Protein AF-A0A4Q3EZI1-F1 (afdb_monomer_lite)

Foldseek 3Di:
DDDDDDDDPPPPPPPPDQPWALDPVVLVVQCLVCLLVVPLVSVLSQFDALVLLVVLLVVFPDPVLVVLCVVPVVLSLCRHCVSNVVLSVQSNVQSVVCVVVVANSNQKDFPDWDKDFDDQDPSNPNVCSFFVTWIWGWTWIARPVVRWIKIWTWGGFTDGPSITGGTRTHHMDGDPDPVRVVVVVVVVVVVVVVVVVCVVCVDPDDDDDDDDDDDDDDDDDDDDDDDDDDDDDDDDDDDDDDDFAWQDKWWKWADWQNPWTKIKIKTFTDDPDPDSGDAMWMWMDTPPDPFIFTWHWDADPVRWIWTQGPDQQWIWTWHDDPQWTWGWIAGSPPRDIITDIIGIDPDDPPVVRVVVSCCRVVVRHDD

Secondary structure (DSSP, 8-state):
--------------------BSSHHHHHHHHHHHHHHT-HHHHHTTSPPHHHHHHHHHTS--HHHHHHHHH-THHHHTT-TTT-THHHHHHHHHHHHHHHTT--GGGEEEEEEEEEEPPPPGGGTTHHHH-SEEEEEEEEEEETTT--EEEEEEEEEEEETTEEEEEEEEEEEE-SSHHHHHHHHHHHHHHHHHHHHHHH-----------------PPPP----------------PPPPPPP-EEEEEEEEEEETTTEEEEEEEEEE--SSSSS--EEEEEEEETT-SSPEEEEEEE-TTSPEEEEETTTSEEEEEEEETTEEEEEEEETTT--EEEEEEEE-S---HHHHHHHHHHHHHT----

Sequence (367 aa):
MKKCCFLFPLLLINFIAFAQTKSEALQVGAILESLQTGNSGTYLSLFPSYDSLLKTLHATTDTAAMITFNTDPRKLQQYDPVYNPAIDSDFKAVFKKGKDSTLHWSDILLSRYELEKMMITRDMRGIDKIIKVRLQGYIMVEDALTRKHYIIAVKDIMGMNGLWYGGHVTNVLEAETIDEYYDKLAAERKMEKQKLMALLYPNEDVDTSNTSTTPVAAAPKSILAISTDDDEAEAEKKKPKGPKDVSARKFYTGTFDYQTKVELYMRGLKGSCPDTVCYWEAIYRFQDQDEYIKLEVTRKADGTFIFDEEPDVGNMELSIKEDRLVGTWISNKDKTEYEVNLKEKKEVKGSKLEEMDGVIENGVFAN

Structure (mmCIF, N/CA/C/O backbone):
data_AF-A0A4Q3EZI1-F1
#
_entry.id   AF-A0A4Q3EZI1-F1
#
loop_
_atom_site.group_PDB
_atom_site.id
_atom_site.type_symbol
_atom_site.label_atom_id
_atom_site.label_alt_id
_atom_site.label_comp_id
_atom_site.label_asym_id
_atom_site.label_entity_id
_atom_site.label_seq_id
_atom_site.pdbx_PDB_ins_code
_atom_site.Cartn_x
_atom_site.Cartn_y
_atom_site.Cartn_z
_atom_site.occupancy
_atom_site.B_iso_or_equiv
_atom_site.auth_seq_id
_atom_site.auth_comp_id
_atom_site.auth_asym_id
_atom_site.auth_atom_id
_atom_site.pdbx_PDB_model_num
ATOM 1 N N . MET A 1 1 ? 69.845 -20.800 7.913 1.00 42.19 1 MET A N 1
ATOM 2 C CA . MET A 1 1 ? 69.091 -20.268 6.756 1.00 42.19 1 MET A CA 1
ATOM 3 C C . MET A 1 1 ? 67.607 -20.338 7.075 1.00 42.19 1 MET A C 1
ATOM 5 O O . MET A 1 1 ? 67.107 -21.414 7.364 1.00 42.19 1 MET A O 1
ATOM 9 N N . LYS A 1 2 ? 66.953 -19.173 7.127 1.00 41.78 2 LYS A N 1
ATOM 10 C CA . LYS A 1 2 ? 65.528 -18.978 7.429 1.00 41.78 2 LYS A CA 1
ATOM 11 C C . LYS A 1 2 ? 64.687 -19.268 6.183 1.00 41.78 2 LYS A C 1
ATOM 13 O O . LYS A 1 2 ? 65.030 -18.748 5.126 1.00 41.78 2 LYS A O 1
ATOM 18 N N . LYS A 1 3 ? 63.563 -19.975 6.320 1.00 44.06 3 LYS A N 1
ATOM 19 C CA . LYS A 1 3 ? 62.394 -19.818 5.436 1.00 44.06 3 LYS A CA 1
ATOM 20 C C . LYS A 1 3 ? 61.117 -19.933 6.272 1.00 44.06 3 LYS A C 1
ATOM 22 O O . LYS A 1 3 ? 60.645 -21.027 6.552 1.00 44.06 3 LYS A O 1
ATOM 27 N N . CYS A 1 4 ? 60.606 -18.775 6.691 1.00 40.84 4 CYS A N 1
ATOM 28 C CA . CYS A 1 4 ? 59.221 -18.611 7.123 1.00 40.84 4 CYS A CA 1
ATOM 29 C C . CYS A 1 4 ? 58.314 -18.821 5.907 1.00 40.84 4 CYS A C 1
ATOM 31 O O . CYS A 1 4 ? 58.459 -18.101 4.921 1.00 40.84 4 CYS A O 1
ATOM 33 N N . CYS A 1 5 ? 57.371 -19.757 5.984 1.00 48.53 5 CYS A N 1
ATOM 34 C CA . CYS A 1 5 ? 56.185 -19.742 5.133 1.00 48.53 5 CYS A CA 1
ATOM 35 C C . CYS A 1 5 ? 55.048 -19.120 5.943 1.00 48.53 5 CYS A C 1
ATOM 37 O O . CYS A 1 5 ? 54.485 -19.757 6.829 1.00 48.53 5 CYS A O 1
ATOM 39 N N . PHE A 1 6 ? 54.765 -17.849 5.660 1.00 39.31 6 PHE A N 1
ATOM 40 C CA . PHE A 1 6 ? 53.530 -17.183 6.052 1.00 39.31 6 PHE A CA 1
ATOM 41 C C . PHE A 1 6 ? 52.398 -17.760 5.196 1.00 39.31 6 PHE A C 1
ATOM 43 O O . PHE A 1 6 ? 52.365 -17.545 3.986 1.00 39.31 6 PHE A O 1
ATOM 50 N N . LEU A 1 7 ? 51.489 -18.506 5.819 1.00 44.38 7 LEU A N 1
ATOM 51 C CA . LEU A 1 7 ? 50.197 -18.853 5.235 1.00 44.38 7 LEU A CA 1
ATOM 52 C C . LEU A 1 7 ? 49.229 -17.708 5.546 1.00 44.38 7 LEU A C 1
ATOM 54 O O . LEU A 1 7 ? 48.813 -17.510 6.684 1.00 44.38 7 LEU A O 1
ATOM 58 N N . PHE A 1 8 ? 48.949 -16.922 4.512 1.00 39.72 8 PHE A N 1
ATOM 59 C CA . PHE A 1 8 ? 47.916 -15.893 4.468 1.00 39.72 8 PHE A CA 1
ATOM 60 C C . PHE A 1 8 ? 46.538 -16.571 4.596 1.00 39.72 8 PHE A C 1
ATOM 62 O O . PHE A 1 8 ? 46.241 -17.446 3.777 1.00 39.72 8 PHE A O 1
ATOM 69 N N . PRO A 1 9 ? 45.675 -16.210 5.562 1.00 48.56 9 PRO A N 1
ATOM 70 C CA . PRO A 1 9 ? 44.289 -16.641 5.517 1.00 48.56 9 PRO A CA 1
ATOM 71 C C . PRO A 1 9 ? 43.583 -15.826 4.431 1.00 48.56 9 PRO A C 1
ATOM 73 O O . PRO A 1 9 ? 43.493 -14.599 4.506 1.00 48.56 9 PRO A O 1
ATOM 76 N N . LEU A 1 10 ? 43.118 -16.523 3.394 1.00 42.03 10 LEU A N 1
ATOM 77 C CA . LEU A 1 10 ? 42.212 -15.977 2.394 1.00 42.03 10 LEU A CA 1
ATOM 78 C C . LEU A 1 10 ? 40.936 -15.534 3.124 1.00 42.03 10 LEU A C 1
ATOM 80 O O . LEU A 1 10 ? 40.160 -16.357 3.606 1.00 42.03 10 LEU A O 1
ATOM 84 N N . LEU A 1 11 ? 40.760 -14.221 3.237 1.00 37.34 11 LEU A N 1
ATOM 85 C CA . LEU A 1 11 ? 39.516 -13.583 3.641 1.00 37.34 11 LEU A CA 1
ATOM 86 C C . LEU A 1 11 ? 38.451 -13.983 2.611 1.00 37.34 11 LEU A C 1
ATOM 88 O O . LEU A 1 11 ? 38.428 -13.473 1.491 1.00 37.34 11 LEU A O 1
ATOM 92 N N . LEU A 1 12 ? 37.604 -14.946 2.978 1.00 35.91 12 LEU A N 1
ATOM 93 C CA . LEU A 1 12 ? 36.355 -15.232 2.284 1.00 35.91 12 LEU A CA 1
ATOM 94 C C . LEU A 1 12 ? 35.462 -14.002 2.444 1.00 35.91 12 LEU A C 1
ATOM 96 O O . LEU A 1 12 ? 34.763 -13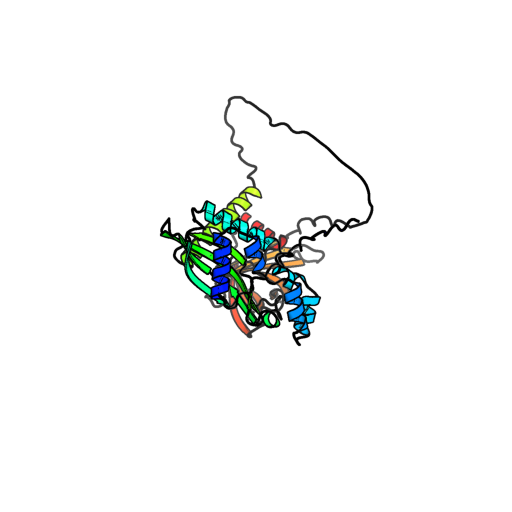.832 3.440 1.00 35.91 12 LEU A O 1
ATOM 100 N N . ILE A 1 13 ? 35.534 -13.116 1.457 1.00 37.84 13 ILE A N 1
ATOM 101 C CA . ILE A 1 13 ? 34.519 -12.102 1.213 1.00 37.84 13 ILE A CA 1
ATOM 102 C C . ILE A 1 13 ? 33.256 -12.885 0.847 1.00 37.84 13 ILE A C 1
ATOM 104 O O . ILE A 1 13 ? 33.118 -13.367 -0.277 1.00 37.84 13 ILE A O 1
ATOM 108 N N . ASN A 1 14 ? 32.363 -13.064 1.823 1.00 32.03 14 ASN A N 1
ATOM 109 C CA . ASN A 1 14 ? 30.984 -13.458 1.572 1.00 32.03 14 ASN A CA 1
ATOM 110 C C . ASN A 1 14 ? 30.350 -12.349 0.729 1.00 32.03 14 ASN A C 1
ATOM 112 O O . ASN A 1 14 ? 29.850 -11.357 1.257 1.00 32.03 14 ASN A O 1
ATOM 116 N N . PHE A 1 15 ? 30.417 -12.496 -0.593 1.00 33.88 15 PHE A N 1
ATOM 117 C CA . PHE A 1 15 ? 29.530 -11.769 -1.481 1.00 33.88 15 PHE A CA 1
ATOM 118 C C . PHE A 1 15 ? 28.107 -12.182 -1.117 1.00 33.88 15 PHE A C 1
ATOM 120 O O . PHE A 1 15 ? 27.739 -13.351 -1.211 1.00 33.88 15 PHE A O 1
ATOM 127 N N . ILE A 1 16 ? 27.353 -11.200 -0.633 1.00 37.12 16 ILE A N 1
ATOM 128 C CA . ILE A 1 16 ? 25.938 -11.276 -0.299 1.00 37.12 16 ILE A CA 1
ATOM 129 C C . ILE A 1 16 ? 25.217 -11.871 -1.512 1.00 37.12 16 ILE A C 1
ATOM 131 O O . ILE A 1 16 ? 25.156 -11.257 -2.578 1.00 37.12 16 ILE A O 1
ATOM 135 N N . ALA A 1 17 ? 24.740 -13.106 -1.372 1.00 41.75 17 ALA A N 1
ATOM 136 C CA . ALA A 1 17 ? 23.890 -13.729 -2.366 1.00 41.75 17 ALA A CA 1
ATOM 137 C C . ALA A 1 17 ? 22.581 -12.935 -2.403 1.00 41.75 17 ALA A C 1
ATOM 139 O O . ALA A 1 17 ? 21.828 -12.928 -1.433 1.00 41.75 17 ALA A O 1
ATOM 140 N N . PHE A 1 18 ? 22.340 -12.233 -3.509 1.00 46.81 18 PHE A N 1
ATOM 141 C CA . PHE A 1 18 ? 21.062 -11.591 -3.785 1.00 46.81 18 PHE A CA 1
ATOM 142 C C . PHE A 1 18 ? 19.976 -12.672 -3.775 1.00 46.81 18 PHE A C 1
ATOM 144 O O . PHE A 1 18 ? 19.981 -13.559 -4.633 1.00 46.81 18 PHE A O 1
ATOM 151 N N . ALA A 1 19 ? 19.073 -12.636 -2.796 1.00 52.59 19 ALA A N 1
ATOM 152 C CA . ALA A 1 19 ? 17.990 -13.602 -2.672 1.00 52.59 19 ALA A CA 1
ATOM 153 C C . ALA A 1 19 ? 16.891 -13.280 -3.698 1.00 52.59 19 ALA A C 1
ATOM 155 O O . ALA A 1 19 ? 15.856 -12.706 -3.384 1.00 52.59 19 ALA A O 1
ATOM 156 N N . GLN A 1 20 ? 17.150 -13.623 -4.959 1.00 70.00 20 GLN A N 1
ATOM 157 C CA . GLN A 1 20 ? 16.204 -13.484 -6.064 1.00 70.00 20 GLN A CA 1
ATOM 158 C C . GLN A 1 20 ? 15.433 -14.795 -6.203 1.00 70.00 20 GLN A C 1
ATOM 160 O O . GLN A 1 20 ? 16.024 -15.844 -6.483 1.00 70.00 20 GLN A O 1
ATOM 165 N N . THR A 1 21 ? 14.118 -14.765 -5.990 1.00 80.44 21 THR A N 1
ATOM 166 C CA . THR A 1 21 ? 13.316 -15.993 -6.000 1.00 80.44 21 THR A CA 1
ATOM 167 C C . THR A 1 21 ? 12.769 -16.293 -7.397 1.00 80.44 21 THR A C 1
ATOM 169 O O . THR A 1 21 ? 12.529 -15.407 -8.219 1.00 80.44 21 THR A O 1
ATOM 172 N N . LYS A 1 22 ? 12.598 -17.584 -7.704 1.00 86.31 22 LYS A N 1
ATOM 173 C CA . LYS A 1 22 ? 12.178 -18.056 -9.039 1.00 86.31 22 LYS A CA 1
ATOM 174 C C . LYS A 1 22 ? 10.663 -18.065 -9.246 1.00 86.31 22 LYS A C 1
ATOM 176 O O . LYS A 1 22 ? 10.201 -18.304 -10.357 1.00 86.31 22 LYS A O 1
ATOM 181 N N . SER A 1 23 ? 9.883 -17.846 -8.192 1.00 91.81 23 SER A N 1
ATOM 182 C CA . SER A 1 23 ? 8.422 -17.896 -8.252 1.00 91.81 23 SER A CA 1
ATOM 183 C C . SER A 1 23 ? 7.803 -17.026 -7.171 1.00 91.81 23 SER A C 1
ATOM 185 O O . SER A 1 23 ? 8.357 -16.939 -6.078 1.00 91.81 23 SER A O 1
ATOM 187 N N . GLU A 1 24 ? 6.609 -16.516 -7.444 1.00 91.62 24 GLU A N 1
ATOM 188 C CA . GLU A 1 24 ? 5.788 -15.736 -6.517 1.00 91.62 24 GLU A CA 1
ATOM 189 C C . GLU A 1 24 ? 5.619 -16.414 -5.148 1.00 91.62 24 GLU A C 1
ATOM 191 O O . GLU A 1 24 ? 5.880 -15.799 -4.120 1.00 91.62 24 GLU A O 1
ATOM 196 N N . ALA A 1 25 ? 5.289 -17.710 -5.125 1.00 93.38 25 ALA A N 1
ATOM 197 C CA . ALA A 1 25 ? 5.118 -18.466 -3.882 1.00 93.38 25 ALA A CA 1
ATOM 198 C C . ALA A 1 25 ? 6.406 -18.532 -3.039 1.00 93.38 25 ALA A C 1
ATOM 200 O O . ALA A 1 25 ? 6.360 -18.441 -1.815 1.00 93.38 25 ALA A O 1
ATOM 201 N N . LEU A 1 26 ? 7.569 -18.649 -3.692 1.00 94.44 26 LEU A N 1
ATOM 202 C CA . LEU A 1 26 ? 8.867 -18.598 -3.011 1.00 94.44 26 LEU A CA 1
ATOM 203 C C . LEU A 1 26 ? 9.172 -17.193 -2.480 1.00 94.44 26 LEU A C 1
ATOM 205 O O . LEU A 1 26 ? 9.767 -17.085 -1.415 1.00 94.44 26 LEU A O 1
ATOM 209 N N . GLN A 1 27 ? 8.748 -16.136 -3.180 1.00 95.38 27 GLN A N 1
ATOM 210 C CA . GLN A 1 27 ? 8.881 -14.763 -2.689 1.00 95.38 27 GLN A CA 1
ATOM 211 C C . GLN A 1 27 ? 8.053 -14.552 -1.420 1.00 95.38 27 GLN A C 1
ATOM 213 O O . GLN A 1 27 ? 8.571 -14.054 -0.426 1.00 95.38 27 GLN A O 1
ATOM 218 N N . VAL A 1 28 ? 6.791 -14.992 -1.431 1.00 96.12 28 VAL A N 1
ATOM 219 C CA . VAL A 1 28 ? 5.908 -14.972 -0.253 1.00 96.12 28 VAL A CA 1
ATOM 220 C C . VAL A 1 28 ? 6.527 -15.763 0.902 1.00 96.12 28 VAL A C 1
ATOM 222 O O . VAL A 1 28 ? 6.576 -15.272 2.029 1.00 96.12 28 VAL A O 1
ATOM 225 N N . GLY A 1 29 ? 7.069 -16.952 0.621 1.00 95.88 29 GLY A N 1
ATOM 226 C CA . GLY A 1 29 ? 7.789 -17.758 1.607 1.00 95.88 29 GLY A CA 1
ATOM 227 C C . GLY A 1 29 ? 9.005 -17.041 2.204 1.00 95.88 29 GLY A C 1
ATOM 228 O O . GLY A 1 29 ? 9.171 -17.047 3.418 1.00 95.88 29 GLY A O 1
ATOM 229 N N . ALA A 1 30 ? 9.811 -16.365 1.383 1.00 95.75 30 ALA A N 1
ATOM 230 C CA . ALA A 1 30 ? 10.995 -15.635 1.839 1.00 95.75 30 ALA A CA 1
ATOM 231 C C . ALA A 1 30 ? 10.648 -14.406 2.704 1.00 95.75 30 ALA A C 1
ATOM 233 O O . ALA A 1 30 ? 11.353 -14.100 3.672 1.00 95.75 30 ALA A O 1
ATOM 234 N N . ILE A 1 31 ? 9.541 -13.717 2.397 1.00 96.25 31 ILE A N 1
ATOM 235 C CA . ILE A 1 31 ? 9.002 -12.63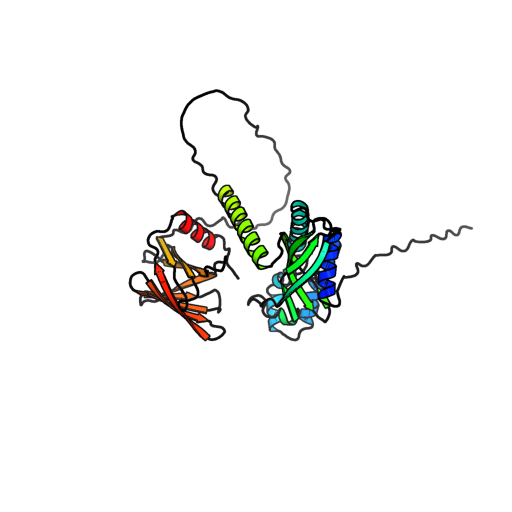9 3.243 1.00 96.25 31 ILE A CA 1
ATOM 236 C C . ILE A 1 31 ? 8.617 -13.203 4.614 1.00 96.25 31 ILE A C 1
ATOM 23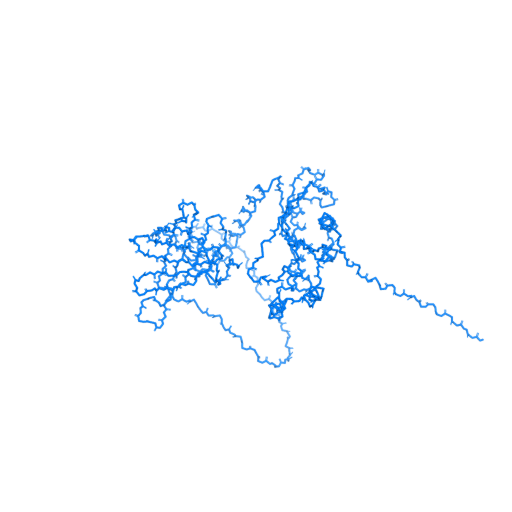8 O O . ILE A 1 31 ? 9.003 -12.644 5.642 1.00 96.25 31 ILE A O 1
ATOM 242 N N . LEU A 1 32 ? 7.899 -14.331 4.636 1.00 96.38 32 LEU A N 1
ATOM 243 C CA . LEU A 1 32 ? 7.503 -14.989 5.879 1.00 96.38 32 LEU A CA 1
ATOM 244 C C . LEU A 1 32 ? 8.702 -15.487 6.682 1.00 96.38 32 LEU A C 1
ATOM 246 O O . LEU A 1 32 ? 8.751 -15.233 7.877 1.00 96.38 32 LEU A O 1
ATOM 250 N N . GLU A 1 33 ? 9.692 -16.116 6.055 1.00 96.00 33 GLU A N 1
ATOM 251 C CA . GLU A 1 33 ? 10.926 -16.549 6.726 1.00 96.00 33 GLU A CA 1
ATOM 252 C C . GLU A 1 33 ? 11.668 -15.358 7.358 1.00 96.00 33 GLU A C 1
ATOM 254 O O . GLU A 1 33 ? 12.168 -15.425 8.486 1.00 96.00 33 GLU A O 1
ATOM 259 N N . SER A 1 34 ? 11.686 -14.218 6.666 1.00 96.12 34 SER A N 1
ATOM 260 C CA . SER A 1 34 ? 12.284 -12.995 7.202 1.00 96.12 34 SER A CA 1
ATOM 261 C C . SER A 1 34 ? 11.515 -12.464 8.416 1.00 96.12 34 SER A C 1
ATOM 263 O O . SER A 1 34 ? 12.131 -12.040 9.395 1.00 96.12 34 SER A O 1
ATOM 265 N N . LEU A 1 35 ? 10.180 -12.535 8.397 1.00 96.00 35 LEU A N 1
ATOM 266 C CA . LEU A 1 35 ? 9.336 -12.196 9.547 1.00 96.00 35 LEU A CA 1
ATOM 267 C C . LEU A 1 35 ? 9.491 -13.201 10.696 1.00 96.00 35 LEU A C 1
ATOM 269 O O . LEU A 1 35 ? 9.579 -12.778 11.842 1.00 96.00 35 LEU A O 1
ATOM 273 N N . GLN A 1 36 ? 9.599 -14.502 10.416 1.00 95.94 36 GLN A N 1
ATOM 274 C CA . GLN A 1 36 ? 9.832 -15.552 11.416 1.00 95.94 36 GLN A CA 1
ATOM 275 C C . GLN A 1 36 ? 11.157 -15.336 12.155 1.00 95.94 36 GLN A C 1
ATOM 277 O O . GLN A 1 36 ? 11.227 -15.433 13.381 1.00 95.94 36 GLN A O 1
ATOM 282 N N . THR A 1 37 ? 12.213 -15.005 11.410 1.00 95.12 37 THR A N 1
ATOM 283 C CA . THR A 1 37 ? 13.556 -14.771 11.959 1.00 95.12 37 THR A CA 1
ATOM 284 C C . THR A 1 37 ? 13.739 -13.366 12.537 1.00 95.12 37 THR A C 1
ATOM 286 O O . THR A 1 37 ? 14.669 -13.136 13.311 1.00 95.12 37 THR A O 1
ATOM 289 N N . GLY A 1 38 ? 12.881 -12.410 12.167 1.00 94.31 38 GLY A N 1
ATOM 290 C CA . GLY A 1 38 ? 13.027 -10.994 12.512 1.00 94.31 38 GLY A CA 1
ATOM 291 C C . GLY A 1 38 ? 14.276 -10.341 11.911 1.00 94.31 38 GLY A C 1
ATOM 292 O O . GLY A 1 38 ? 14.708 -9.288 12.385 1.00 94.31 38 GLY A O 1
ATOM 293 N N . ASN A 1 39 ? 14.895 -10.965 10.903 1.00 94.06 39 ASN A N 1
ATOM 294 C CA . ASN A 1 39 ? 16.128 -10.480 10.300 1.00 94.06 39 ASN A CA 1
ATOM 295 C C . ASN A 1 39 ? 15.815 -9.500 9.166 1.00 94.06 39 ASN A C 1
ATOM 297 O O . ASN A 1 39 ? 15.557 -9.904 8.029 1.00 94.06 39 ASN A O 1
ATOM 301 N N . SER A 1 40 ? 15.887 -8.200 9.466 1.00 93.94 40 SER A N 1
ATOM 302 C CA . SER A 1 40 ? 15.638 -7.185 8.445 1.00 93.94 40 SER A CA 1
ATOM 303 C C . SER A 1 40 ? 16.695 -7.200 7.338 1.00 93.94 40 SER A C 1
ATOM 305 O O . SER A 1 40 ? 16.354 -6.972 6.191 1.00 93.94 40 SER A O 1
ATOM 307 N N . GLY A 1 41 ? 17.945 -7.590 7.608 1.00 94.25 41 GLY A N 1
ATOM 308 C CA . GLY A 1 41 ? 18.972 -7.715 6.567 1.00 94.25 41 GLY A CA 1
ATOM 309 C C . GLY A 1 41 ? 18.598 -8.719 5.472 1.00 94.25 41 GLY A C 1
ATOM 310 O O . GLY A 1 41 ? 18.728 -8.414 4.285 1.00 94.25 41 GLY A O 1
ATOM 311 N N . THR A 1 42 ? 18.072 -9.886 5.860 1.00 93.44 42 THR A N 1
ATOM 312 C CA . THR A 1 42 ? 17.555 -10.878 4.903 1.00 93.44 42 THR A CA 1
ATOM 313 C C . THR A 1 42 ? 16.355 -10.317 4.145 1.00 93.44 42 THR A C 1
ATOM 315 O O . THR A 1 42 ? 16.312 -10.414 2.921 1.00 93.44 42 THR A O 1
ATOM 318 N N . TYR A 1 43 ? 15.433 -9.653 4.843 1.00 96.19 43 TYR A N 1
ATOM 319 C CA . TYR A 1 43 ? 14.260 -9.035 4.227 1.00 96.19 43 TYR A CA 1
ATOM 320 C C . TYR A 1 43 ? 14.620 -7.970 3.179 1.00 96.19 43 TYR A C 1
ATOM 322 O O . TYR A 1 43 ? 14.097 -7.995 2.069 1.00 96.19 43 TYR A O 1
ATOM 330 N N . LEU A 1 44 ? 15.551 -7.060 3.480 1.00 95.56 44 LEU A N 1
ATOM 331 C CA . LEU A 1 44 ? 15.965 -6.011 2.542 1.00 95.56 44 LEU A CA 1
ATOM 332 C C . LEU A 1 44 ? 16.663 -6.593 1.305 1.00 95.56 44 LEU A C 1
ATOM 334 O O . LEU A 1 44 ? 16.567 -6.020 0.223 1.00 95.56 44 LEU A O 1
ATOM 338 N N . SER A 1 45 ? 17.301 -7.762 1.423 1.00 94.69 45 SER A N 1
ATOM 339 C CA . SER A 1 45 ? 17.918 -8.444 0.278 1.00 94.69 45 SER A CA 1
ATOM 340 C C . SER A 1 45 ? 16.911 -8.978 -0.753 1.00 94.69 45 SER A C 1
ATOM 342 O O . SER A 1 45 ? 17.308 -9.325 -1.866 1.00 94.69 45 SER A O 1
ATOM 344 N N . LEU A 1 46 ? 15.617 -9.023 -0.401 1.00 94.94 46 LEU A N 1
ATOM 345 C CA . LEU A 1 46 ? 14.528 -9.409 -1.301 1.00 94.94 46 LEU A CA 1
ATOM 346 C C . LEU A 1 46 ? 14.184 -8.311 -2.314 1.00 94.94 46 LEU A C 1
ATOM 348 O O . LEU A 1 46 ? 13.516 -8.578 -3.312 1.00 94.94 46 LEU A O 1
ATOM 352 N N . PHE A 1 47 ? 14.608 -7.073 -2.065 1.00 95.25 47 PHE A N 1
ATOM 353 C CA . PHE A 1 47 ? 14.300 -5.924 -2.906 1.00 95.25 47 PHE A CA 1
ATOM 354 C C . PHE A 1 47 ? 15.344 -5.747 -4.013 1.00 95.25 47 PHE A C 1
ATOM 356 O O . PHE A 1 47 ? 16.518 -6.091 -3.840 1.00 95.25 47 PHE A O 1
ATOM 363 N N . PRO A 1 48 ? 14.942 -5.219 -5.180 1.00 93.44 48 PRO A N 1
ATOM 364 C CA . PRO A 1 48 ? 15.888 -4.926 -6.239 1.00 93.44 48 PRO A CA 1
ATOM 365 C C . PRO A 1 48 ? 16.703 -3.680 -5.873 1.00 93.44 48 PRO A C 1
ATOM 367 O O . PRO A 1 48 ? 16.163 -2.699 -5.366 1.00 93.44 48 PRO A O 1
ATOM 370 N N . SER A 1 49 ? 17.998 -3.683 -6.189 1.00 92.62 49 SER A N 1
ATOM 371 C CA . SER A 1 49 ? 18.789 -2.455 -6.114 1.00 92.62 49 SER A CA 1
ATOM 372 C C . SER A 1 49 ? 18.417 -1.497 -7.247 1.00 92.62 49 SER A C 1
ATOM 374 O O . SER A 1 49 ? 18.053 -1.921 -8.352 1.00 92.62 49 SER A O 1
ATOM 376 N N . TYR A 1 50 ? 18.579 -0.201 -7.001 1.00 92.19 50 TYR A N 1
ATOM 377 C CA . TYR A 1 50 ? 18.367 0.855 -7.983 1.00 92.19 50 TYR A CA 1
ATOM 378 C C . TYR A 1 50 ? 19.204 0.616 -9.245 1.00 92.19 50 TYR A C 1
ATOM 380 O O . TYR A 1 50 ? 18.680 0.701 -10.353 1.00 92.19 50 TYR A O 1
ATOM 388 N N . ASP A 1 51 ? 20.464 0.199 -9.097 1.00 89.75 51 ASP A N 1
ATOM 389 C CA . ASP A 1 51 ? 21.344 -0.120 -10.229 1.00 89.75 51 ASP A CA 1
ATOM 390 C C . ASP A 1 51 ? 20.803 -1.270 -11.093 1.00 89.75 51 ASP A C 1
ATOM 392 O O . ASP A 1 51 ? 20.925 -1.249 -12.320 1.00 89.75 51 ASP A O 1
ATOM 396 N N . SER A 1 52 ? 20.175 -2.276 -10.473 1.00 89.12 52 SER A N 1
ATOM 397 C CA . SER A 1 52 ? 19.552 -3.397 -11.188 1.00 89.12 52 SER A CA 1
ATOM 398 C C . SER A 1 52 ? 18.333 -2.938 -11.996 1.00 89.12 52 SER A C 1
ATOM 400 O O . SER A 1 52 ? 18.172 -3.310 -13.167 1.00 89.12 52 SER A O 1
ATOM 402 N N . LEU A 1 53 ? 17.503 -2.076 -11.402 1.00 89.00 53 LEU A N 1
ATOM 403 C CA . LEU A 1 53 ? 16.353 -1.469 -12.075 1.00 89.00 53 LEU A CA 1
ATOM 404 C C . LEU A 1 53 ? 16.798 -0.558 -13.222 1.00 89.00 53 LEU A C 1
ATOM 406 O O . LEU A 1 53 ? 16.276 -0.668 -14.331 1.00 89.00 53 LEU A O 1
ATOM 410 N N . LEU A 1 54 ? 17.809 0.278 -12.991 1.00 87.94 54 LEU A N 1
ATOM 411 C CA . LEU A 1 54 ? 18.355 1.199 -13.982 1.00 87.94 54 LEU A CA 1
ATOM 412 C C . LEU A 1 54 ? 18.986 0.446 -15.160 1.00 87.94 54 LEU A C 1
ATOM 414 O O . LEU A 1 54 ? 18.744 0.778 -16.320 1.00 87.94 54 LEU A O 1
ATOM 418 N N . LYS A 1 55 ? 19.732 -0.631 -14.892 1.00 88.88 55 LYS A N 1
ATOM 419 C CA . LYS A 1 55 ? 20.269 -1.509 -15.941 1.00 88.88 55 LYS A CA 1
ATOM 420 C C . LYS A 1 55 ? 19.155 -2.131 -16.784 1.00 88.88 55 LYS A C 1
ATOM 422 O O . LYS A 1 55 ? 19.289 -2.224 -18.003 1.00 88.88 55 LYS A O 1
ATOM 427 N N . THR A 1 56 ? 18.061 -2.544 -16.149 1.00 86.81 56 THR A N 1
ATOM 428 C CA . THR A 1 56 ? 16.899 -3.110 -16.850 1.00 86.81 56 THR A CA 1
ATOM 429 C C . THR A 1 56 ? 16.179 -2.048 -17.684 1.00 86.81 56 THR A C 1
ATOM 431 O O . THR A 1 56 ? 15.797 -2.314 -18.824 1.00 86.81 56 THR A O 1
ATOM 434 N N . LEU A 1 57 ? 16.076 -0.819 -17.175 1.00 85.75 57 LEU A N 1
ATOM 435 C CA . LEU A 1 57 ? 15.561 0.320 -17.929 1.00 85.75 57 LEU A CA 1
ATOM 436 C C . LEU A 1 57 ? 16.414 0.610 -19.172 1.00 85.75 57 LEU A C 1
ATOM 438 O O . LEU A 1 57 ? 15.868 0.722 -20.262 1.00 85.75 57 LEU A O 1
ATOM 442 N N . HIS A 1 58 ? 17.741 0.661 -19.044 1.00 85.25 58 HIS A N 1
ATOM 443 C CA . HIS A 1 58 ? 18.636 0.886 -20.187 1.00 85.25 58 HIS A CA 1
ATOM 444 C C . HIS A 1 58 ? 18.630 -0.255 -21.211 1.00 85.25 58 HIS A C 1
ATOM 446 O O . HIS A 1 58 ? 18.940 -0.030 -22.378 1.00 85.25 58 HIS A O 1
ATOM 452 N N . ALA A 1 59 ? 18.283 -1.475 -20.795 1.00 85.31 59 ALA A N 1
ATOM 453 C CA . ALA A 1 59 ? 18.085 -2.599 -21.707 1.00 85.31 59 ALA A CA 1
ATOM 454 C C . ALA A 1 59 ? 16.749 -2.520 -22.473 1.00 85.31 59 ALA A C 1
ATOM 456 O O . ALA A 1 59 ? 16.541 -3.268 -23.430 1.00 85.31 59 ALA A O 1
ATOM 457 N N . THR A 1 60 ? 15.841 -1.634 -22.060 1.00 80.62 60 THR A N 1
ATOM 458 C CA . THR A 1 60 ? 14.548 -1.428 -22.712 1.00 80.62 60 THR A CA 1
ATOM 459 C C . THR A 1 60 ? 14.713 -0.485 -23.908 1.00 80.62 60 THR A C 1
ATOM 461 O O . THR A 1 60 ? 15.422 0.511 -23.837 1.00 80.62 60 THR A O 1
ATOM 464 N N . THR A 1 61 ? 14.024 -0.763 -25.018 1.00 76.50 61 THR A N 1
ATOM 465 C CA . THR A 1 61 ? 14.021 0.089 -26.225 1.00 76.50 61 THR A CA 1
ATOM 466 C C . THR A 1 61 ? 13.069 1.291 -26.140 1.00 76.50 61 THR A C 1
ATOM 468 O O . THR A 1 61 ? 12.917 2.030 -27.112 1.00 76.50 61 THR A O 1
ATOM 471 N N . ASP A 1 62 ? 12.401 1.483 -25.002 1.00 78.44 62 ASP A N 1
ATOM 472 C CA . ASP A 1 62 ? 11.363 2.492 -24.804 1.00 78.44 62 ASP A CA 1
ATOM 473 C C . ASP A 1 62 ? 11.974 3.818 -24.334 1.00 78.44 62 ASP A C 1
ATOM 475 O O . ASP A 1 62 ? 12.313 4.008 -23.163 1.00 78.44 62 ASP A O 1
ATOM 479 N N . THR A 1 63 ? 12.100 4.753 -25.271 1.00 77.56 63 THR A N 1
ATOM 480 C CA . THR A 1 63 ? 12.665 6.081 -25.022 1.00 77.56 63 THR A CA 1
ATOM 481 C C . THR A 1 63 ? 11.799 6.932 -24.097 1.00 77.56 63 THR A C 1
ATOM 483 O O . THR A 1 63 ? 12.345 7.768 -23.379 1.00 77.56 63 THR A O 1
ATOM 486 N N . ALA A 1 64 ? 10.480 6.716 -24.050 1.00 75.06 64 ALA A N 1
ATOM 487 C CA . ALA A 1 64 ? 9.593 7.476 -23.174 1.00 75.06 64 ALA A CA 1
ATOM 488 C C . ALA A 1 64 ? 9.806 7.080 -21.708 1.00 75.06 64 ALA A C 1
ATOM 490 O O . ALA A 1 64 ? 9.993 7.954 -20.863 1.00 75.06 64 ALA A O 1
ATOM 491 N N . ALA A 1 65 ? 9.880 5.774 -21.423 1.00 73.12 65 ALA A N 1
ATOM 492 C CA . ALA A 1 65 ? 10.199 5.275 -20.085 1.00 73.12 65 ALA A CA 1
ATOM 493 C C . ALA A 1 65 ? 11.577 5.775 -19.617 1.00 73.12 65 ALA A C 1
ATOM 495 O O . ALA A 1 65 ? 11.719 6.253 -18.491 1.00 73.12 65 ALA A O 1
ATOM 496 N N . MET A 1 66 ? 12.582 5.742 -20.500 1.00 77.44 66 MET A N 1
ATOM 497 C CA . MET A 1 66 ? 13.916 6.259 -20.187 1.00 77.44 66 MET A CA 1
ATOM 498 C C . MET A 1 66 ? 13.897 7.748 -19.826 1.00 77.44 66 MET A C 1
ATOM 500 O O . MET A 1 66 ? 14.513 8.139 -18.840 1.00 77.44 66 MET A O 1
ATOM 504 N N . ILE A 1 67 ? 13.181 8.584 -20.585 1.00 78.56 67 ILE A N 1
ATOM 505 C CA . ILE A 1 67 ? 13.077 10.023 -20.297 1.00 78.56 67 ILE A CA 1
ATOM 506 C C . ILE A 1 67 ? 12.384 10.257 -18.951 1.00 78.56 67 ILE A C 1
ATOM 508 O O . ILE A 1 67 ? 12.875 11.050 -18.148 1.00 78.56 67 ILE A O 1
ATOM 512 N N . THR A 1 68 ? 11.284 9.553 -18.672 1.00 76.81 68 THR A N 1
ATOM 513 C CA . THR A 1 68 ? 10.532 9.702 -17.419 1.00 76.81 68 THR A CA 1
ATOM 514 C C . THR A 1 68 ? 11.393 9.383 -16.197 1.00 76.81 68 THR A C 1
ATOM 516 O O . THR A 1 68 ? 11.475 10.205 -15.285 1.00 76.81 68 THR A O 1
ATOM 519 N N . PHE A 1 69 ? 12.074 8.237 -16.185 1.00 80.50 69 PHE A N 1
ATOM 520 C CA . PHE A 1 69 ? 12.865 7.817 -15.022 1.00 80.50 69 PHE A CA 1
ATOM 521 C C . PHE A 1 69 ? 14.228 8.512 -14.918 1.00 80.50 69 PHE A C 1
ATOM 523 O O . PHE A 1 69 ? 14.749 8.646 -13.815 1.00 80.50 69 PHE A O 1
ATOM 530 N N . ASN A 1 70 ? 14.787 9.016 -16.023 1.00 80.31 70 ASN A N 1
ATOM 531 C CA . ASN A 1 70 ? 15.970 9.881 -15.963 1.00 80.31 70 ASN A CA 1
ATOM 532 C C . ASN A 1 70 ? 15.632 11.281 -15.432 1.00 80.31 70 ASN A C 1
ATOM 534 O O . ASN A 1 70 ? 16.475 11.909 -14.796 1.00 80.31 70 ASN A O 1
ATOM 538 N N . THR A 1 71 ? 14.417 11.777 -15.695 1.00 84.19 71 THR A N 1
ATOM 539 C CA . THR A 1 71 ? 13.958 13.083 -15.192 1.00 84.19 71 THR A CA 1
ATOM 540 C C . THR A 1 71 ? 13.627 13.013 -13.702 1.00 84.19 71 THR A C 1
ATOM 542 O O . THR A 1 71 ? 13.923 13.952 -12.967 1.00 84.19 71 THR A O 1
ATOM 545 N N . ASP A 1 72 ? 13.053 11.896 -13.247 1.00 84.50 72 ASP A N 1
ATOM 546 C CA . ASP A 1 72 ? 12.764 11.658 -11.834 1.00 84.50 72 ASP A CA 1
ATOM 547 C C . ASP A 1 72 ? 13.244 10.267 -11.370 1.00 84.50 72 ASP A C 1
ATOM 549 O O . ASP A 1 72 ? 12.475 9.296 -11.377 1.00 84.50 72 ASP A O 1
ATOM 553 N N . PRO A 1 73 ? 14.511 10.164 -10.920 1.00 85.69 73 PRO A N 1
ATOM 554 C CA . PRO A 1 73 ? 15.085 8.922 -10.400 1.00 85.69 73 PRO A CA 1
ATOM 555 C C . PRO A 1 73 ? 14.369 8.383 -9.157 1.00 85.69 73 PRO A C 1
ATOM 557 O O . PRO A 1 73 ? 14.442 7.182 -8.874 1.00 85.69 73 PRO A O 1
ATOM 560 N N . ARG A 1 74 ? 13.654 9.245 -8.413 1.00 86.75 74 ARG A N 1
ATOM 561 C CA . ARG A 1 74 ? 12.999 8.876 -7.147 1.00 86.75 74 ARG A CA 1
ATOM 562 C C . ARG A 1 74 ? 11.963 7.774 -7.346 1.00 86.75 74 ARG A C 1
ATOM 564 O O . ARG A 1 74 ? 11.790 6.919 -6.481 1.00 86.75 74 ARG A O 1
ATOM 571 N N . LYS A 1 75 ? 11.345 7.738 -8.529 1.00 83.81 75 LYS A N 1
ATOM 572 C CA . LYS A 1 75 ? 10.350 6.734 -8.929 1.00 83.81 75 LYS A CA 1
ATOM 573 C C . LYS A 1 75 ? 10.897 5.309 -8.989 1.00 83.81 75 LYS A C 1
ATOM 575 O O . LYS A 1 75 ? 10.124 4.369 -8.832 1.00 83.81 75 LYS A O 1
ATOM 580 N N . LEU A 1 76 ? 12.200 5.132 -9.209 1.00 87.94 76 LEU A N 1
ATOM 581 C CA . LEU A 1 76 ? 12.856 3.823 -9.119 1.00 87.94 76 LEU A CA 1
ATOM 582 C C . LEU A 1 76 ? 13.536 3.626 -7.765 1.00 87.94 76 LEU A C 1
ATOM 584 O O . LEU A 1 76 ? 13.512 2.522 -7.229 1.00 87.94 76 LEU A O 1
ATOM 588 N N . GLN A 1 77 ? 14.098 4.693 -7.192 1.00 90.62 77 GLN A N 1
ATOM 589 C CA . GLN A 1 77 ? 14.748 4.655 -5.879 1.00 90.62 77 GLN A CA 1
ATOM 590 C C . GLN A 1 77 ? 13.799 4.225 -4.755 1.00 90.62 77 GLN A C 1
ATOM 592 O O . GLN A 1 77 ? 14.247 3.595 -3.805 1.00 90.62 77 GLN A O 1
ATOM 597 N N . GLN A 1 78 ? 12.494 4.494 -4.870 1.00 89.31 78 GLN A N 1
ATOM 598 C CA . GLN A 1 78 ? 11.506 4.057 -3.876 1.00 89.31 78 GLN A CA 1
ATOM 599 C C . GLN A 1 78 ? 11.467 2.533 -3.653 1.00 89.31 78 GLN A C 1
ATOM 601 O O . GLN A 1 78 ? 10.994 2.093 -2.609 1.00 89.31 78 GLN A O 1
ATOM 606 N N . TYR A 1 79 ? 11.958 1.732 -4.604 1.00 90.94 79 TYR A N 1
ATOM 607 C CA . TYR A 1 79 ? 11.993 0.270 -4.502 1.00 90.94 79 TYR A CA 1
ATOM 608 C C . TYR A 1 79 ? 13.283 -0.279 -3.891 1.00 90.94 79 TYR A C 1
ATOM 610 O O . TYR A 1 79 ? 13.346 -1.472 -3.601 1.00 90.94 79 TYR A O 1
ATOM 618 N N . ASP A 1 80 ? 14.298 0.566 -3.717 1.00 93.38 80 ASP A N 1
ATOM 619 C CA . ASP A 1 80 ? 15.590 0.180 -3.168 1.00 93.38 80 ASP A CA 1
ATOM 620 C C . ASP A 1 80 ? 15.660 0.568 -1.680 1.00 93.38 80 ASP A C 1
ATOM 622 O O . ASP A 1 80 ? 15.600 1.758 -1.359 1.00 93.38 80 ASP A O 1
ATOM 626 N N . PRO A 1 81 ? 15.843 -0.396 -0.761 1.00 92.94 81 PRO A N 1
ATOM 627 C CA . PRO A 1 81 ? 16.037 -0.143 0.663 1.00 92.94 81 PRO A CA 1
ATOM 628 C C . PRO A 1 81 ? 17.134 0.862 1.017 1.00 92.94 81 PRO A C 1
ATOM 630 O O . PRO A 1 81 ? 17.050 1.509 2.059 1.00 92.94 81 PRO A O 1
ATOM 633 N N . VAL A 1 82 ? 18.168 0.996 0.180 1.00 93.44 82 VAL A N 1
ATOM 634 C CA . VAL A 1 82 ? 19.260 1.956 0.397 1.00 93.44 82 VAL A CA 1
ATOM 635 C C . VAL A 1 82 ? 18.749 3.393 0.295 1.00 93.44 82 VAL A C 1
ATOM 637 O O . VAL A 1 82 ? 19.191 4.260 1.046 1.00 93.44 82 VAL A O 1
ATOM 640 N N . TYR A 1 83 ? 17.807 3.646 -0.615 1.00 92.19 83 TYR A N 1
ATOM 641 C CA . TYR A 1 83 ? 17.246 4.976 -0.859 1.00 92.19 83 TYR A CA 1
ATOM 642 C C . TYR A 1 83 ? 15.901 5.195 -0.160 1.00 92.19 83 TYR A C 1
ATOM 644 O O . TYR A 1 83 ? 15.562 6.334 0.161 1.00 92.19 83 TYR A O 1
ATOM 652 N N . ASN A 1 84 ? 15.150 4.124 0.100 1.00 91.62 84 ASN A N 1
ATOM 653 C CA . ASN A 1 84 ? 13.879 4.153 0.803 1.00 91.62 84 ASN A CA 1
ATOM 654 C C . ASN A 1 84 ? 13.976 3.431 2.162 1.00 91.62 84 ASN A C 1
ATOM 656 O O . ASN A 1 84 ? 13.602 2.258 2.275 1.00 91.62 84 ASN A O 1
ATOM 660 N N . PRO A 1 85 ? 14.417 4.129 3.228 1.00 91.88 85 PRO A N 1
ATOM 661 C CA . PRO A 1 85 ? 14.521 3.537 4.560 1.00 91.88 85 PRO A CA 1
ATOM 662 C C . PRO A 1 85 ? 13.155 3.185 5.171 1.00 91.88 85 PRO A C 1
ATOM 664 O O . PRO A 1 85 ? 13.109 2.468 6.173 1.00 91.88 85 PRO A O 1
ATOM 667 N N . ALA A 1 86 ? 12.040 3.645 4.581 1.00 90.62 86 ALA A N 1
ATOM 668 C CA . ALA A 1 86 ? 10.704 3.271 5.037 1.00 90.62 86 ALA A CA 1
ATOM 669 C C . ALA A 1 86 ? 10.470 1.757 4.923 1.00 90.62 86 ALA A C 1
ATOM 671 O O . ALA A 1 86 ? 9.804 1.193 5.779 1.00 90.62 86 ALA A O 1
ATOM 672 N N . ILE A 1 87 ? 11.098 1.073 3.957 1.00 92.25 87 ILE A N 1
ATOM 673 C CA . ILE A 1 87 ? 10.975 -0.386 3.792 1.00 92.25 87 ILE A CA 1
ATOM 674 C C . ILE A 1 87 ? 11.443 -1.132 5.056 1.00 92.25 87 ILE A C 1
ATOM 676 O O . ILE A 1 87 ? 10.770 -2.050 5.527 1.00 92.25 87 ILE A O 1
ATOM 680 N N . ASP A 1 88 ? 12.580 -0.728 5.630 1.00 95.06 88 ASP A N 1
ATOM 681 C CA . ASP A 1 88 ? 13.115 -1.314 6.869 1.00 95.06 88 ASP A CA 1
ATOM 682 C C . ASP A 1 88 ? 12.317 -0.861 8.101 1.00 95.06 88 ASP A C 1
ATOM 684 O O . ASP A 1 88 ? 12.037 -1.664 8.995 1.00 95.06 88 ASP A O 1
ATOM 688 N N . SER A 1 89 ? 11.919 0.416 8.141 1.00 92.94 89 SER A N 1
ATOM 689 C CA . SER A 1 89 ? 11.091 0.966 9.220 1.00 92.94 89 SER A CA 1
ATOM 690 C C . SER A 1 89 ? 9.749 0.242 9.331 1.00 92.94 89 SER A C 1
ATOM 692 O O . SER A 1 89 ? 9.371 -0.185 10.422 1.00 92.94 89 SER A O 1
ATOM 694 N N . ASP A 1 90 ? 9.059 0.048 8.210 1.00 91.94 90 ASP A N 1
ATOM 695 C CA . ASP A 1 90 ? 7.751 -0.598 8.154 1.00 91.94 90 ASP A CA 1
ATOM 696 C C . ASP A 1 90 ? 7.863 -2.083 8.482 1.00 91.94 90 ASP A C 1
ATOM 698 O O . ASP A 1 90 ? 7.070 -2.594 9.268 1.00 91.94 90 ASP A O 1
ATOM 702 N N . PHE A 1 91 ? 8.904 -2.767 7.996 1.00 96.75 91 PHE A N 1
ATOM 703 C CA . PHE A 1 91 ? 9.185 -4.144 8.404 1.00 96.75 91 PHE A CA 1
ATOM 704 C C . PHE A 1 91 ? 9.341 -4.270 9.921 1.00 96.75 91 PHE A C 1
ATOM 706 O O . PHE A 1 91 ? 8.704 -5.116 10.551 1.00 96.75 91 PHE A O 1
ATOM 713 N N . LYS A 1 92 ? 10.147 -3.398 10.534 1.00 96.56 92 LYS A N 1
ATOM 714 C CA . LYS A 1 92 ? 10.337 -3.378 11.990 1.00 96.56 92 LYS A CA 1
ATOM 715 C C . LYS A 1 92 ? 9.047 -3.025 12.726 1.00 96.56 92 LYS A C 1
ATOM 717 O O . LYS A 1 92 ? 8.775 -3.618 13.771 1.00 96.56 92 LYS A O 1
ATOM 722 N N . ALA A 1 93 ? 8.255 -2.094 12.197 1.00 94.00 93 ALA A N 1
ATOM 723 C CA . ALA A 1 93 ? 6.969 -1.705 12.763 1.00 94.00 93 ALA A CA 1
ATOM 724 C C . ALA A 1 93 ? 5.965 -2.863 12.720 1.00 94.00 93 ALA A C 1
ATOM 726 O O . ALA A 1 93 ? 5.363 -3.170 13.745 1.00 94.00 93 ALA A O 1
ATOM 727 N N . VAL A 1 94 ? 5.847 -3.559 11.587 1.00 95.38 94 VAL A N 1
ATOM 728 C CA . VAL A 1 94 ? 5.009 -4.754 11.415 1.00 95.38 94 VAL A CA 1
ATOM 729 C C . VAL A 1 94 ? 5.466 -5.869 12.347 1.00 95.38 94 VAL A C 1
ATOM 731 O O . VAL A 1 94 ? 4.655 -6.419 13.090 1.00 95.38 94 VAL A O 1
ATOM 734 N N . PHE A 1 95 ? 6.766 -6.162 12.384 1.00 96.44 95 PHE A N 1
ATOM 735 C CA . PHE A 1 95 ? 7.322 -7.190 13.261 1.00 96.44 95 PHE A CA 1
ATOM 736 C C . PHE A 1 95 ? 7.049 -6.886 14.741 1.00 96.44 95 PHE A C 1
ATOM 738 O O . PHE A 1 95 ? 6.614 -7.758 15.499 1.00 96.44 95 PHE A O 1
ATOM 745 N N . LYS A 1 96 ? 7.244 -5.632 15.161 1.00 96.81 96 LYS A N 1
ATOM 746 C CA . LYS A 1 96 ? 6.915 -5.188 16.518 1.00 96.81 96 LYS A CA 1
ATOM 747 C C . LYS A 1 96 ? 5.413 -5.291 16.789 1.00 96.81 96 LYS A C 1
ATOM 749 O O . LYS A 1 96 ? 5.029 -5.870 17.797 1.00 96.81 96 LYS A O 1
ATOM 754 N N . LYS A 1 97 ? 4.575 -4.802 15.874 1.00 94.94 97 LYS A N 1
ATOM 755 C CA . LYS A 1 97 ? 3.114 -4.837 15.998 1.00 94.94 97 LYS A CA 1
ATOM 756 C C . LYS A 1 97 ? 2.581 -6.259 16.134 1.00 94.94 97 LYS A C 1
ATOM 758 O O . LYS A 1 97 ? 1.698 -6.490 16.955 1.00 94.94 97 LYS A O 1
ATOM 763 N N . GLY A 1 98 ? 3.136 -7.217 15.391 1.00 94.81 98 GLY A N 1
ATOM 764 C CA . GLY A 1 98 ? 2.798 -8.629 15.559 1.00 94.81 98 GLY A CA 1
ATOM 765 C C . GLY A 1 98 ? 3.082 -9.109 16.981 1.00 94.81 98 GLY A C 1
ATOM 766 O O . GLY A 1 98 ? 2.188 -9.645 17.630 1.00 94.81 98 GLY A O 1
ATOM 767 N N . LYS A 1 99 ? 4.276 -8.821 17.519 1.00 94.81 99 LYS A N 1
ATOM 768 C CA . LYS A 1 99 ? 4.620 -9.178 18.908 1.00 94.81 99 LYS A CA 1
ATOM 769 C C . LYS A 1 99 ? 3.683 -8.528 19.924 1.00 94.81 99 LYS A C 1
ATOM 771 O O . LYS A 1 99 ? 3.207 -9.205 20.831 1.00 94.81 99 LYS A O 1
ATOM 776 N N . ASP A 1 100 ? 3.389 -7.242 19.744 1.00 94.44 100 ASP A N 1
ATOM 777 C CA . ASP A 1 100 ? 2.466 -6.491 20.602 1.00 94.44 100 ASP A CA 1
ATOM 778 C C . ASP A 1 100 ? 1.030 -7.056 20.521 1.00 94.44 100 ASP A C 1
ATOM 780 O O . ASP A 1 100 ? 0.275 -6.985 21.488 1.00 94.44 100 ASP A O 1
ATOM 784 N N . SER A 1 101 ? 0.679 -7.693 19.397 1.00 91.00 101 SER A N 1
ATOM 785 C CA . SER A 1 101 ? -0.601 -8.377 19.151 1.00 91.00 101 SER A CA 1
ATOM 786 C C . SER A 1 101 ? -0.579 -9.866 19.521 1.00 91.00 101 SER A C 1
ATOM 788 O O . SER A 1 101 ? -1.441 -10.624 19.072 1.00 91.00 101 SER A O 1
ATOM 790 N N . THR A 1 102 ? 0.395 -10.309 20.324 1.00 93.06 102 THR A N 1
ATOM 791 C CA . THR A 1 102 ? 0.580 -11.705 20.775 1.00 93.06 102 THR A CA 1
ATOM 792 C C . THR A 1 102 ? 0.869 -12.731 19.670 1.00 93.06 102 THR A C 1
ATOM 794 O O . THR A 1 102 ? 0.760 -13.928 19.916 1.00 93.06 102 THR A O 1
ATOM 797 N N . LEU A 1 103 ? 1.277 -12.283 18.477 1.00 94.69 103 LEU A N 1
ATOM 798 C CA . LEU A 1 103 ? 1.682 -13.162 17.378 1.00 94.69 103 LEU A CA 1
ATOM 799 C C . LEU A 1 103 ? 3.069 -13.757 17.645 1.00 94.69 103 LEU A C 1
ATOM 801 O O . LEU A 1 103 ? 4.062 -13.031 17.786 1.00 94.69 103 LEU A O 1
ATOM 805 N N . HIS A 1 104 ? 3.152 -15.085 17.643 1.00 96.25 104 HIS A N 1
ATOM 806 C CA . HIS A 1 104 ? 4.412 -15.811 17.771 1.00 96.25 104 HIS A CA 1
ATOM 807 C C . HIS A 1 104 ? 5.050 -16.010 16.401 1.00 96.25 104 HIS A C 1
ATOM 809 O O . HIS A 1 104 ? 4.822 -17.015 15.735 1.00 96.25 104 HIS A O 1
ATOM 815 N N . TRP A 1 105 ? 5.873 -15.045 15.978 1.00 95.56 105 TRP A N 1
ATOM 816 C CA . TRP A 1 105 ? 6.517 -15.072 14.661 1.00 95.56 105 TRP A CA 1
ATOM 817 C C . TRP A 1 105 ? 7.248 -16.382 14.352 1.00 95.56 105 TRP A C 1
ATOM 819 O O . TRP A 1 105 ? 7.199 -16.810 13.212 1.00 95.56 105 TRP A O 1
ATOM 829 N N . SER A 1 106 ? 7.877 -17.041 15.328 1.00 95.25 106 SER A N 1
ATOM 830 C CA . SER A 1 106 ? 8.581 -18.320 15.133 1.00 95.25 106 SER A CA 1
ATOM 831 C C . SER A 1 106 ? 7.674 -19.493 14.755 1.00 95.25 106 SER A C 1
ATOM 833 O O . SER A 1 106 ? 8.157 -20.463 14.178 1.00 95.25 106 SER A O 1
ATOM 835 N N . ASP A 1 107 ? 6.383 -19.403 15.067 1.00 95.25 107 ASP A N 1
ATOM 836 C CA . ASP A 1 107 ? 5.432 -20.515 15.033 1.00 95.25 107 ASP A CA 1
ATOM 837 C C . ASP A 1 107 ? 4.242 -20.220 14.107 1.00 95.25 107 ASP A C 1
ATOM 839 O O . ASP A 1 107 ? 3.155 -20.777 14.260 1.00 95.25 107 ASP A O 1
ATOM 843 N N . ILE A 1 108 ? 4.435 -19.336 13.123 1.00 95.94 108 ILE A N 1
ATOM 844 C CA . ILE A 1 108 ? 3.412 -19.039 12.117 1.00 95.94 108 ILE A CA 1
ATOM 845 C C . ILE A 1 108 ? 3.408 -20.079 10.995 1.00 95.94 108 ILE A C 1
ATOM 847 O O . ILE A 1 108 ? 4.456 -20.489 10.489 1.00 95.94 108 ILE A O 1
ATOM 851 N N . LEU A 1 109 ? 2.210 -20.437 10.546 1.00 95.75 109 LEU A N 1
ATOM 852 C CA . LEU A 1 109 ? 1.958 -21.303 9.403 1.00 95.75 109 LEU A CA 1
ATOM 853 C C . LEU A 1 109 ? 1.264 -20.500 8.303 1.00 95.75 109 LEU A C 1
ATOM 855 O O . LEU A 1 109 ? 0.271 -19.817 8.551 1.00 95.75 109 LEU A O 1
ATOM 859 N N . LEU A 1 110 ? 1.770 -20.585 7.071 1.00 96.12 110 LEU A N 1
ATOM 860 C CA . LEU A 1 110 ? 1.093 -20.002 5.913 1.00 96.12 110 LEU A CA 1
ATOM 861 C C . LEU A 1 110 ? -0.201 -20.780 5.645 1.00 96.12 110 LEU A C 1
ATOM 863 O O . LEU A 1 110 ? -0.148 -21.969 5.339 1.00 96.12 110 LEU A O 1
ATOM 867 N N . SER A 1 111 ? -1.342 -20.097 5.723 1.00 94.69 111 SER A N 1
ATOM 868 C CA . SER A 1 111 ? -2.645 -20.670 5.372 1.00 94.69 111 SER A CA 1
ATOM 869 C C . SER A 1 111 ? -2.925 -20.477 3.882 1.00 94.69 111 SER A C 1
ATOM 871 O O . SER A 1 111 ? -3.055 -21.441 3.127 1.00 94.69 111 SER A O 1
ATOM 873 N N . ARG A 1 112 ? -2.945 -19.217 3.434 1.00 95.31 112 ARG A N 1
ATOM 874 C CA . ARG A 1 112 ? -3.072 -18.836 2.022 1.00 95.31 112 ARG A CA 1
ATOM 875 C C . ARG A 1 112 ? -2.539 -17.427 1.793 1.00 95.31 112 ARG A C 1
ATOM 877 O O . ARG A 1 112 ? -2.258 -16.697 2.739 1.00 95.31 112 ARG A O 1
ATOM 884 N N . TYR A 1 113 ? -2.420 -17.034 0.535 1.00 96.75 113 TYR A N 1
ATOM 885 C CA . TYR A 1 113 ? -2.158 -15.652 0.158 1.00 96.75 113 TYR A CA 1
ATOM 886 C C . TYR A 1 113 ? -3.074 -15.262 -1.001 1.00 96.75 113 TYR A C 1
ATOM 888 O O . TYR A 1 113 ? -3.422 -16.097 -1.836 1.00 96.75 113 TYR A O 1
ATOM 896 N N . GLU A 1 114 ? -3.474 -13.998 -1.032 1.00 93.19 114 GLU A N 1
ATOM 897 C CA . GLU A 1 114 ? -4.343 -13.426 -2.055 1.00 93.19 114 GLU A CA 1
ATOM 898 C C . GLU A 1 114 ? -3.665 -12.171 -2.591 1.00 93.19 114 GLU A C 1
ATOM 900 O O . GLU A 1 114 ? -3.516 -11.178 -1.879 1.00 93.19 114 GLU A O 1
ATOM 905 N N . LEU A 1 115 ? -3.187 -12.256 -3.832 1.00 92.81 115 LEU A N 1
ATOM 906 C CA . LEU A 1 115 ? -2.449 -11.192 -4.497 1.00 92.81 115 LEU A CA 1
ATOM 907 C C . LEU A 1 115 ? -3.195 -10.758 -5.754 1.00 92.81 115 LEU A C 1
ATOM 909 O O . LEU A 1 115 ? -3.579 -11.574 -6.591 1.00 92.81 115 LEU A O 1
ATOM 913 N N . GLU A 1 116 ? -3.359 -9.454 -5.896 1.00 88.44 116 GLU A N 1
ATOM 914 C CA . GLU A 1 116 ? -3.962 -8.802 -7.044 1.00 88.44 116 GLU A CA 1
ATOM 915 C C . GLU A 1 116 ? -2.927 -7.971 -7.796 1.00 88.44 116 GLU A C 1
ATOM 917 O O . GLU A 1 116 ? -1.958 -7.449 -7.234 1.00 88.44 116 GLU A O 1
ATOM 922 N N . LYS A 1 117 ? -3.127 -7.837 -9.108 1.00 87.06 117 LYS A N 1
ATOM 923 C CA . LYS A 1 117 ? -2.260 -7.002 -9.931 1.00 87.06 117 LYS A CA 1
ATOM 924 C C . LYS A 1 117 ? -2.517 -5.537 -9.615 1.00 87.06 117 LYS A C 1
ATOM 926 O O . LYS A 1 117 ? -3.627 -5.044 -9.784 1.00 87.06 117 LYS A O 1
ATOM 931 N N . MET A 1 118 ? -1.461 -4.827 -9.244 1.00 81.81 118 MET A N 1
ATOM 932 C CA . MET A 1 118 ? -1.556 -3.409 -8.951 1.00 81.81 118 MET A CA 1
ATOM 933 C C . MET A 1 118 ? -1.764 -2.607 -10.235 1.00 81.81 118 MET A C 1
ATOM 935 O O . MET A 1 118 ? -1.090 -2.834 -11.249 1.00 81.81 118 MET A O 1
ATOM 939 N N . MET A 1 119 ? -2.681 -1.643 -10.186 1.00 72.56 119 MET A N 1
ATOM 940 C CA . MET A 1 119 ? -2.852 -0.692 -11.276 1.00 72.56 119 MET A CA 1
ATOM 941 C C . MET A 1 119 ? -1.652 0.256 -11.345 1.00 72.56 119 MET A C 1
ATOM 943 O O . MET A 1 119 ? -1.128 0.715 -10.332 1.00 72.56 119 MET A O 1
ATOM 947 N N . ILE A 1 120 ? -1.191 0.528 -12.563 1.00 70.12 120 ILE A N 1
ATOM 948 C CA . ILE A 1 120 ? -0.092 1.464 -12.799 1.00 70.12 120 ILE A CA 1
ATOM 949 C C . ILE A 1 120 ? -0.676 2.874 -12.776 1.00 70.12 120 ILE A C 1
ATOM 951 O O . ILE A 1 120 ? -1.507 3.211 -13.622 1.00 70.12 120 ILE A O 1
ATOM 955 N N . THR A 1 121 ? -0.236 3.685 -11.818 1.00 63.69 121 THR A N 1
ATOM 956 C CA . THR A 1 121 ? -0.573 5.110 -11.744 1.00 63.69 121 THR A CA 1
ATOM 957 C C . THR A 1 121 ? 0.120 5.883 -12.870 1.00 63.69 121 THR A C 1
ATOM 959 O O . THR A 1 121 ? 1.139 5.443 -13.415 1.00 63.69 121 THR A O 1
ATOM 962 N N . ARG A 1 122 ? -0.433 7.038 -13.266 1.00 58.31 122 ARG A N 1
ATOM 963 C CA . ARG A 1 122 ? 0.070 7.841 -14.400 1.00 58.31 122 ARG A CA 1
ATOM 964 C C . ARG A 1 122 ? 1.542 8.223 -14.230 1.00 58.31 122 ARG A C 1
ATOM 966 O O . ARG A 1 122 ? 2.301 8.169 -15.198 1.00 58.31 122 ARG A O 1
ATOM 973 N N . ASP A 1 123 ? 1.950 8.521 -13.004 1.00 61.12 123 ASP A N 1
ATOM 974 C CA . ASP A 1 123 ? 3.328 8.886 -12.676 1.00 61.12 123 ASP A CA 1
ATOM 975 C C . ASP A 1 123 ? 4.317 7.737 -12.839 1.00 61.12 123 ASP A C 1
ATOM 977 O O . ASP A 1 123 ? 5.508 7.976 -13.039 1.00 61.12 123 ASP A O 1
ATOM 981 N N . MET A 1 124 ? 3.818 6.504 -12.824 1.00 67.62 124 MET A N 1
ATOM 982 C CA . MET A 1 124 ? 4.587 5.278 -12.983 1.00 67.62 124 MET A CA 1
ATOM 983 C C . MET A 1 124 ? 4.488 4.717 -14.407 1.00 67.62 124 MET A C 1
ATOM 985 O O . MET A 1 124 ? 4.848 3.567 -14.653 1.00 67.62 124 MET A O 1
ATOM 989 N N . ARG A 1 125 ? 4.013 5.507 -15.380 1.00 67.19 125 ARG A N 1
ATOM 990 C CA . ARG A 1 125 ? 3.969 5.094 -16.789 1.00 67.19 125 ARG A CA 1
ATOM 991 C C . ARG A 1 125 ? 5.375 4.721 -17.278 1.00 67.19 125 ARG A C 1
ATOM 993 O O . ARG A 1 125 ? 6.320 5.483 -17.109 1.00 67.19 125 ARG A O 1
ATOM 1000 N N . GLY A 1 126 ? 5.500 3.543 -17.890 1.00 71.69 126 GLY A N 1
ATOM 1001 C CA . GLY A 1 126 ? 6.781 2.976 -18.316 1.00 71.69 126 GLY A CA 1
ATOM 1002 C C . GLY A 1 126 ? 7.409 2.026 -17.292 1.00 71.69 126 GLY A C 1
ATOM 1003 O O . GLY A 1 126 ? 8.313 1.272 -17.655 1.00 71.69 126 GLY A O 1
ATOM 1004 N N . ILE A 1 127 ? 6.918 1.988 -16.041 1.00 81.81 127 ILE A N 1
ATOM 1005 C CA . ILE A 1 127 ? 7.382 1.015 -15.037 1.00 81.81 127 ILE A CA 1
ATOM 1006 C C . ILE A 1 127 ? 7.095 -0.417 -15.496 1.00 81.81 127 ILE A C 1
ATOM 1008 O O . ILE A 1 127 ? 7.880 -1.311 -15.215 1.00 81.81 127 ILE A O 1
ATOM 1012 N N . ASP A 1 128 ? 6.023 -0.623 -16.268 1.00 81.56 128 ASP A N 1
ATOM 1013 C CA . ASP A 1 128 ? 5.606 -1.906 -16.843 1.00 81.56 128 ASP A CA 1
ATOM 1014 C C . ASP A 1 128 ? 6.639 -2.517 -17.790 1.00 81.56 128 ASP A C 1
ATOM 1016 O O . ASP A 1 128 ? 6.646 -3.729 -18.019 1.00 81.56 128 ASP A O 1
ATOM 1020 N N . LYS A 1 129 ? 7.513 -1.678 -18.354 1.00 83.75 129 LYS A N 1
ATOM 1021 C CA . LYS A 1 129 ? 8.600 -2.128 -19.224 1.00 83.75 129 LYS A CA 1
ATOM 1022 C C . LYS A 1 129 ? 9.748 -2.745 -18.437 1.00 83.75 129 LYS A C 1
ATOM 1024 O O . LYS A 1 129 ? 10.379 -3.679 -18.925 1.00 83.75 129 LYS A O 1
ATOM 1029 N N . ILE A 1 130 ? 9.972 -2.253 -17.221 1.00 84.94 130 ILE A N 1
ATOM 1030 C CA . ILE A 1 130 ? 10.995 -2.744 -16.297 1.00 84.94 130 ILE A CA 1
ATOM 1031 C C . ILE A 1 130 ? 10.411 -3.904 -15.477 1.00 84.94 130 ILE A C 1
ATOM 1033 O O . ILE A 1 130 ? 10.908 -5.029 -15.503 1.00 84.94 130 ILE A O 1
ATOM 1037 N N . ILE A 1 131 ? 9.305 -3.631 -14.788 1.00 88.38 131 ILE A N 1
ATOM 1038 C CA . ILE A 1 131 ? 8.585 -4.523 -13.887 1.00 88.38 131 ILE A CA 1
ATOM 1039 C C . ILE A 1 131 ? 7.296 -4.956 -14.587 1.00 88.38 131 ILE A C 1
ATOM 1041 O O . ILE A 1 131 ? 6.285 -4.256 -14.577 1.00 88.38 131 ILE A O 1
ATOM 1045 N N . LYS A 1 132 ? 7.323 -6.139 -15.203 1.00 86.25 132 LYS A N 1
ATOM 1046 C CA . LYS A 1 132 ? 6.206 -6.644 -16.024 1.00 86.25 132 LYS A CA 1
ATOM 1047 C C . LYS A 1 132 ? 4.964 -6.962 -15.197 1.00 86.25 132 LYS A C 1
ATOM 1049 O O . LYS A 1 132 ? 3.835 -6.844 -15.677 1.00 86.25 132 LYS A O 1
ATOM 1054 N N . VAL A 1 133 ? 5.183 -7.422 -13.970 1.00 89.88 133 VAL A N 1
ATOM 1055 C CA . VAL A 1 133 ? 4.131 -7.810 -13.033 1.00 89.88 133 VAL A CA 1
ATOM 1056 C C . VAL A 1 133 ? 4.422 -7.138 -11.705 1.00 89.88 133 VAL A C 1
ATOM 1058 O O . VAL A 1 133 ? 5.535 -7.229 -11.203 1.00 89.88 133 VAL A O 1
ATOM 1061 N N . ARG A 1 134 ? 3.422 -6.463 -11.146 1.00 89.25 134 ARG A N 1
ATOM 1062 C CA . ARG A 1 134 ? 3.485 -5.839 -9.828 1.00 89.25 134 ARG A CA 1
ATOM 1063 C C . ARG A 1 134 ? 2.212 -6.231 -9.095 1.00 89.25 134 ARG A C 1
ATOM 1065 O O . ARG A 1 134 ? 1.124 -5.991 -9.621 1.00 89.25 134 ARG A O 1
ATOM 1072 N N . LEU A 1 135 ? 2.350 -6.873 -7.946 1.00 92.06 135 LEU A N 1
ATOM 1073 C CA . LEU A 1 135 ? 1.240 -7.385 -7.154 1.00 92.06 135 LEU A CA 1
ATOM 1074 C C . LEU A 1 135 ? 1.191 -6.700 -5.786 1.00 92.06 135 LEU A C 1
ATOM 1076 O O . LEU A 1 135 ? 2.220 -6.289 -5.243 1.00 92.06 135 LEU A O 1
ATOM 1080 N N . GLN A 1 136 ? -0.011 -6.604 -5.239 1.00 91.69 136 GLN A N 1
ATOM 1081 C CA . GLN A 1 136 ? -0.289 -6.242 -3.852 1.00 91.69 136 GLN A CA 1
ATOM 1082 C C . GLN A 1 136 ? -1.354 -7.178 -3.293 1.00 91.69 136 GLN A C 1
ATOM 1084 O O . GLN A 1 136 ? -2.055 -7.831 -4.057 1.00 91.69 136 GLN A O 1
ATOM 1089 N N . GLY A 1 137 ? -1.493 -7.234 -1.978 1.00 91.56 137 GLY A N 1
ATOM 1090 C CA . GLY A 1 137 ? -2.566 -7.981 -1.345 1.00 91.56 137 GLY A CA 1
ATOM 1091 C C . GLY A 1 137 ? -2.184 -8.441 0.047 1.00 91.56 137 GLY A C 1
ATOM 1092 O O . GLY A 1 137 ? -1.602 -7.685 0.830 1.00 91.56 137 GLY A O 1
ATOM 1093 N N . TYR A 1 138 ? -2.533 -9.686 0.351 1.00 95.62 138 TYR A N 1
ATOM 1094 C CA . TYR A 1 138 ? -2.593 -10.187 1.713 1.00 95.62 138 TYR A CA 1
ATOM 1095 C C . TYR A 1 138 ? -1.971 -11.572 1.842 1.00 95.62 138 TYR A C 1
ATOM 1097 O O . TYR A 1 138 ? -2.243 -12.475 1.052 1.00 95.62 138 TYR A O 1
ATOM 1105 N N . ILE A 1 139 ? -1.166 -11.753 2.885 1.00 96.94 139 ILE A N 1
ATOM 1106 C CA . ILE A 1 139 ? -0.649 -13.052 3.309 1.00 96.94 139 ILE A CA 1
ATOM 1107 C C . ILE A 1 139 ? -1.362 -13.424 4.606 1.00 96.94 139 ILE A C 1
ATOM 1109 O O . ILE A 1 139 ? -1.298 -12.681 5.585 1.00 96.94 139 ILE A O 1
ATOM 1113 N N . MET A 1 140 ? -2.049 -14.562 4.607 1.00 97.50 140 MET A N 1
ATOM 1114 C CA . MET A 1 140 ? -2.843 -15.037 5.736 1.00 97.50 140 MET A CA 1
ATOM 1115 C C . MET A 1 140 ? -2.079 -16.145 6.445 1.00 97.50 140 MET A C 1
ATOM 1117 O O . MET A 1 140 ? -1.742 -17.173 5.845 1.00 97.50 140 MET A O 1
ATOM 1121 N N . VAL A 1 141 ? -1.809 -15.933 7.725 1.00 97.25 141 VAL A N 1
ATOM 1122 C CA . VAL A 1 141 ? -1.051 -16.860 8.561 1.00 97.25 141 VAL A CA 1
ATOM 1123 C C . VAL A 1 141 ? -1.866 -17.278 9.774 1.00 97.25 141 VAL A C 1
ATOM 1125 O O . VAL A 1 141 ? -2.689 -16.521 10.284 1.00 97.25 141 VAL A O 1
ATOM 1128 N N . GLU A 1 142 ? -1.638 -18.498 10.229 1.00 96.81 142 GLU A N 1
ATOM 1129 C CA . GLU A 1 142 ? -2.159 -19.015 11.488 1.00 96.81 142 GLU A CA 1
ATOM 1130 C C . GLU A 1 142 ? -1.006 -19.122 12.483 1.00 96.81 142 GLU A C 1
ATOM 1132 O O . GLU A 1 142 ? 0.049 -19.667 12.162 1.00 96.81 142 GLU A O 1
ATOM 1137 N N . ASP A 1 143 ? -1.190 -18.592 13.686 1.00 96.38 143 ASP A N 1
ATOM 1138 C CA . ASP A 1 143 ? -0.262 -18.820 14.790 1.00 96.38 143 ASP A CA 1
ATOM 1139 C C . ASP A 1 143 ? -0.529 -20.212 15.379 1.00 96.38 143 ASP A C 1
ATOM 1141 O O . ASP A 1 143 ? -1.594 -20.456 15.950 1.00 96.38 143 ASP A O 1
ATOM 1145 N N . ALA A 1 144 ? 0.434 -21.130 15.268 1.00 94.44 144 ALA A N 1
ATOM 1146 C CA . ALA A 1 144 ? 0.270 -22.509 15.722 1.00 94.44 144 ALA A CA 1
ATOM 1147 C C . ALA A 1 144 ? 0.065 -22.634 17.245 1.00 94.44 144 ALA A C 1
ATOM 1149 O O . ALA A 1 144 ? -0.498 -23.630 17.710 1.00 94.44 144 ALA A O 1
ATOM 1150 N N . LEU A 1 145 ? 0.503 -21.643 18.032 1.00 93.88 145 LEU A N 1
ATOM 1151 C CA . LEU A 1 145 ? 0.374 -21.650 19.489 1.00 93.88 145 LEU A CA 1
ATOM 1152 C C . LEU A 1 145 ? -0.986 -21.121 19.941 1.00 93.88 145 LEU A C 1
ATOM 1154 O O . LEU A 1 145 ? -1.618 -21.708 20.821 1.00 93.88 145 LEU A O 1
ATOM 1158 N N . THR A 1 146 ? -1.446 -20.019 19.346 1.00 93.94 146 THR A N 1
ATOM 1159 C CA . THR A 1 146 ? -2.701 -19.361 19.749 1.00 93.94 146 THR A CA 1
ATOM 1160 C C . THR A 1 146 ? -3.908 -19.786 18.914 1.00 93.94 146 THR A C 1
ATOM 1162 O O . THR A 1 146 ? -5.040 -19.551 19.337 1.00 93.94 146 THR A O 1
ATOM 1165 N N . ARG A 1 147 ? -3.683 -20.441 17.763 1.00 93.31 147 ARG A N 1
ATOM 1166 C CA . ARG A 1 147 ? -4.685 -20.778 16.730 1.00 93.31 147 ARG A CA 1
ATOM 1167 C C . ARG A 1 147 ? -5.444 -19.565 16.199 1.00 93.31 147 ARG A C 1
ATOM 1169 O O . ARG A 1 147 ? -6.571 -19.685 15.729 1.00 93.31 147 ARG A O 1
ATOM 1176 N N . LYS A 1 148 ? -4.850 -18.382 16.332 1.00 95.69 148 LYS A N 1
ATOM 1177 C CA . LYS A 1 148 ? -5.404 -17.138 15.812 1.00 95.69 148 LYS A CA 1
ATOM 1178 C C . LYS A 1 148 ? -4.931 -16.917 14.386 1.00 95.69 148 LYS A C 1
ATOM 1180 O O . LYS A 1 148 ? -3.793 -17.240 14.039 1.00 95.69 148 LYS A O 1
ATOM 1185 N N . HIS A 1 149 ? -5.800 -16.314 13.589 1.00 95.88 149 HIS A N 1
ATOM 1186 C CA . HIS A 1 149 ? -5.496 -15.928 12.222 1.00 95.88 149 HIS A CA 1
ATOM 1187 C C . HIS A 1 149 ? -5.033 -14.476 12.165 1.00 95.88 149 HIS A C 1
ATOM 1189 O O . HIS A 1 149 ? -5.608 -13.589 12.800 1.00 95.88 149 HIS A O 1
ATOM 1195 N N . TYR A 1 150 ? -3.978 -14.245 11.395 1.00 97.25 150 TYR A N 1
ATOM 1196 C CA . TYR A 1 150 ? -3.424 -12.926 11.152 1.00 97.25 150 TYR A CA 1
ATOM 1197 C C . TYR A 1 150 ? -3.305 -12.686 9.658 1.00 97.25 150 TYR A C 1
ATOM 1199 O O . TYR A 1 150 ? -2.930 -13.571 8.886 1.00 97.25 150 TYR A O 1
ATOM 1207 N N . ILE A 1 151 ? -3.583 -11.452 9.261 1.00 96.50 151 ILE A N 1
ATOM 1208 C CA . ILE A 1 151 ? -3.460 -10.995 7.886 1.00 96.50 151 ILE A CA 1
ATOM 1209 C C . ILE A 1 151 ? -2.361 -9.942 7.827 1.00 96.50 151 ILE A C 1
ATOM 1211 O O . ILE A 1 151 ? -2.395 -8.934 8.538 1.00 96.50 151 ILE A O 1
ATOM 1215 N N . ILE A 1 152 ? -1.377 -10.198 6.970 1.00 97.19 152 ILE A N 1
ATOM 1216 C CA . ILE A 1 152 ? -0.241 -9.322 6.702 1.00 97.19 152 ILE A CA 1
ATOM 1217 C C . ILE A 1 152 ? -0.484 -8.660 5.349 1.00 97.19 152 ILE A C 1
ATOM 1219 O O . ILE A 1 152 ? -0.590 -9.342 4.329 1.00 97.19 152 ILE A O 1
ATOM 1223 N N . ALA A 1 153 ? -0.566 -7.333 5.333 1.00 93.00 153 ALA A N 1
ATOM 1224 C CA . ALA A 1 153 ? -0.694 -6.567 4.101 1.00 93.00 153 ALA A CA 1
ATOM 1225 C C . ALA A 1 153 ? 0.675 -6.363 3.455 1.00 93.00 153 ALA A C 1
ATOM 1227 O O . ALA A 1 153 ? 1.616 -5.901 4.111 1.00 93.00 153 ALA A O 1
ATOM 1228 N N . VAL A 1 154 ? 0.763 -6.686 2.167 1.00 95.00 154 VAL A N 1
ATOM 1229 C CA . VAL A 1 154 ? 1.993 -6.611 1.380 1.00 95.00 154 VAL A CA 1
ATOM 1230 C C . VAL A 1 154 ? 1.733 -5.887 0.069 1.00 95.00 154 VAL A C 1
ATOM 1232 O O . VAL A 1 154 ? 0.733 -6.120 -0.608 1.00 95.00 154 VAL A O 1
ATOM 1235 N N . LYS A 1 155 ? 2.657 -5.014 -0.311 1.00 92.44 155 LYS A N 1
ATOM 1236 C CA . LYS A 1 155 ? 2.659 -4.308 -1.592 1.00 92.44 155 LYS A CA 1
ATOM 1237 C C . LYS A 1 155 ? 3.947 -4.610 -2.345 1.00 92.44 155 LYS A C 1
ATOM 1239 O O . LYS A 1 155 ? 4.894 -5.159 -1.791 1.00 92.44 155 LYS A O 1
ATOM 1244 N N . ASP A 1 156 ? 3.998 -4.240 -3.617 1.00 91.44 156 ASP A N 1
ATOM 1245 C CA . ASP A 1 156 ? 5.245 -4.244 -4.386 1.00 91.44 156 ASP A CA 1
ATOM 1246 C C . ASP A 1 156 ? 5.933 -5.603 -4.521 1.00 91.44 156 ASP A C 1
ATOM 1248 O O . ASP A 1 156 ? 7.159 -5.693 -4.491 1.00 91.44 156 ASP A O 1
ATOM 1252 N N . ILE A 1 157 ? 5.157 -6.668 -4.724 1.00 94.31 157 ILE A N 1
ATOM 1253 C CA . ILE A 1 157 ? 5.714 -7.943 -5.184 1.00 94.31 157 ILE A CA 1
ATOM 1254 C C . ILE A 1 157 ? 5.915 -7.839 -6.697 1.00 94.31 157 ILE A C 1
ATOM 1256 O O . ILE A 1 157 ? 4.960 -7.735 -7.466 1.00 94.31 157 ILE A O 1
ATOM 1260 N N . MET A 1 158 ? 7.170 -7.816 -7.130 1.00 93.88 158 MET A N 1
ATOM 1261 C CA . MET A 1 158 ? 7.569 -7.441 -8.484 1.00 93.88 158 MET A CA 1
ATOM 1262 C C . MET A 1 158 ? 8.147 -8.630 -9.247 1.00 93.88 158 MET A C 1
ATOM 1264 O O . MET A 1 158 ? 9.119 -9.240 -8.814 1.00 93.88 158 MET A O 1
ATOM 1268 N N . GLY A 1 159 ? 7.592 -8.912 -10.423 1.00 92.25 159 GLY A N 1
ATOM 1269 C CA . GLY A 1 159 ? 8.120 -9.864 -11.394 1.00 92.25 159 GLY A CA 1
ATOM 1270 C C . GLY A 1 159 ? 8.934 -9.156 -12.479 1.00 92.25 159 GLY A C 1
ATOM 1271 O O . GLY A 1 159 ? 8.379 -8.439 -13.319 1.00 92.25 159 GLY A O 1
ATOM 1272 N N . MET A 1 160 ? 10.245 -9.398 -12.500 1.00 90.12 160 MET A N 1
ATOM 1273 C CA . MET A 1 160 ? 11.191 -8.823 -13.460 1.00 90.12 160 MET A CA 1
ATOM 1274 C C . MET A 1 160 ? 12.140 -9.906 -13.984 1.00 90.12 160 MET A C 1
ATOM 1276 O O . MET A 1 160 ? 12.799 -10.601 -13.218 1.00 90.12 160 MET A O 1
ATOM 1280 N N . ASN A 1 161 ? 12.225 -10.053 -15.310 1.00 85.38 161 ASN A N 1
ATOM 1281 C CA . ASN A 1 161 ? 13.132 -10.998 -15.984 1.00 85.38 161 ASN A CA 1
ATOM 1282 C C . ASN A 1 161 ? 13.043 -12.461 -15.491 1.00 85.38 161 ASN A C 1
ATOM 1284 O O . ASN A 1 161 ? 14.044 -13.170 -15.458 1.00 85.38 161 ASN A O 1
ATOM 1288 N N . GLY A 1 162 ? 11.841 -12.924 -15.129 1.00 85.50 162 GLY A N 1
ATOM 1289 C CA . GLY A 1 162 ? 11.616 -14.295 -14.642 1.00 85.50 162 GLY A CA 1
ATOM 1290 C C . GLY A 1 162 ? 12.019 -14.523 -13.182 1.00 85.50 162 GLY A C 1
ATOM 1291 O O . GLY A 1 162 ? 12.013 -15.661 -12.722 1.00 85.50 162 GLY A O 1
ATOM 1292 N N . LEU A 1 163 ? 12.356 -13.452 -12.465 1.00 91.69 163 LEU A N 1
ATOM 1293 C CA . LEU A 1 163 ? 12.666 -13.446 -11.042 1.00 91.69 163 LEU A CA 1
ATOM 1294 C C . LEU A 1 163 ? 11.676 -12.549 -10.299 1.00 91.69 163 LEU A C 1
ATOM 1296 O O . LEU A 1 163 ? 11.082 -11.640 -10.888 1.00 91.69 163 LEU A O 1
ATOM 1300 N N . TRP A 1 164 ? 11.514 -12.822 -9.010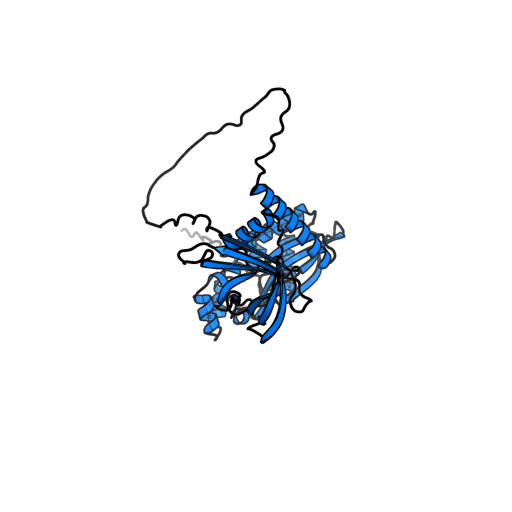 1.00 94.00 164 TRP A N 1
ATOM 1301 C CA . TRP A 1 164 ? 10.612 -12.103 -8.123 1.00 94.00 164 TRP A CA 1
ATOM 1302 C C . TRP A 1 164 ? 11.387 -11.342 -7.053 1.00 94.00 164 TRP A C 1
ATOM 1304 O O . TRP A 1 164 ? 12.411 -11.816 -6.560 1.00 94.00 164 TRP A O 1
ATOM 1314 N N . TYR A 1 165 ? 10.886 -10.150 -6.744 1.00 94.88 165 TYR A N 1
ATOM 1315 C CA . TYR A 1 165 ? 11.506 -9.183 -5.849 1.00 94.88 165 TYR A CA 1
ATOM 1316 C C . TYR A 1 165 ? 10.455 -8.448 -5.015 1.00 94.88 165 TYR A C 1
ATOM 1318 O O . TYR A 1 165 ? 9.273 -8.424 -5.362 1.00 94.88 165 TYR A O 1
ATOM 1326 N N . GLY A 1 166 ? 10.915 -7.771 -3.969 1.00 94.31 166 GLY A N 1
ATOM 1327 C CA . GLY A 1 166 ? 10.122 -6.869 -3.146 1.00 94.31 166 GLY A CA 1
ATOM 1328 C C . GLY A 1 166 ? 9.188 -7.602 -2.191 1.00 94.31 166 GLY A C 1
ATOM 1329 O O . GLY A 1 166 ? 9.543 -8.643 -1.636 1.00 94.31 166 GLY A O 1
ATOM 1330 N N . GLY A 1 167 ? 7.994 -7.046 -2.005 1.00 94.00 167 GLY A N 1
ATOM 1331 C CA . GLY A 1 167 ? 7.067 -7.459 -0.957 1.00 94.00 167 GLY A CA 1
ATOM 1332 C C . GLY A 1 167 ? 7.161 -6.572 0.277 1.00 94.00 167 GLY A C 1
ATOM 1333 O O . GLY A 1 167 ? 7.444 -7.049 1.371 1.00 94.00 167 GLY A O 1
ATOM 1334 N N . HIS A 1 168 ? 6.917 -5.276 0.085 1.00 94.56 168 HIS A N 1
ATOM 1335 C CA . HIS A 1 168 ? 6.852 -4.278 1.144 1.00 94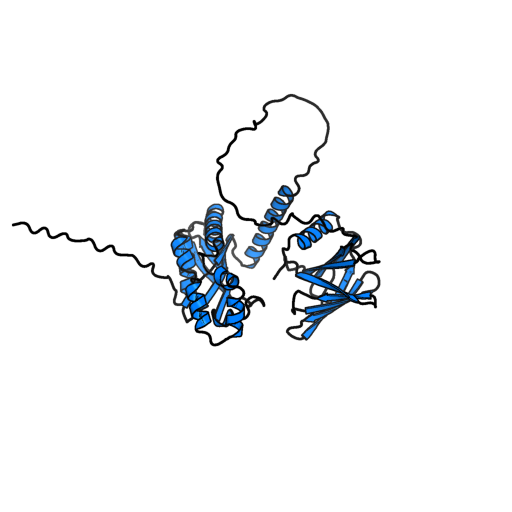.56 168 HIS A CA 1
ATOM 1336 C C . HIS A 1 168 ? 5.691 -4.584 2.091 1.00 94.56 168 HIS A C 1
ATOM 1338 O O . HIS A 1 168 ? 4.525 -4.383 1.753 1.00 94.56 168 HIS A O 1
ATOM 1344 N N . VAL A 1 169 ? 6.013 -5.088 3.281 1.00 95.88 169 VAL A N 1
ATOM 1345 C CA . VAL A 1 169 ? 5.044 -5.316 4.356 1.00 95.88 169 VAL A CA 1
ATOM 1346 C C . VAL A 1 169 ? 4.622 -3.982 4.966 1.00 95.88 169 VAL A C 1
ATOM 1348 O O . VAL A 1 169 ? 5.464 -3.193 5.383 1.00 95.88 169 VAL A O 1
ATOM 1351 N N . THR A 1 170 ? 3.317 -3.722 5.021 1.00 89.81 170 THR A N 1
ATOM 1352 C CA . THR A 1 170 ? 2.792 -2.428 5.492 1.00 89.81 170 THR A CA 1
ATOM 1353 C C . THR A 1 170 ? 2.057 -2.527 6.820 1.00 89.81 170 THR A C 1
ATOM 1355 O O . THR A 1 170 ? 2.035 -1.568 7.584 1.00 89.81 170 THR A O 1
ATOM 1358 N N . ASN A 1 171 ? 1.397 -3.656 7.094 1.00 92.44 171 ASN A N 1
ATOM 1359 C CA . ASN A 1 171 ? 0.622 -3.822 8.322 1.00 92.44 171 ASN A CA 1
ATOM 1360 C C . ASN A 1 171 ? 0.396 -5.306 8.651 1.00 92.44 171 ASN A C 1
ATOM 1362 O O . ASN A 1 171 ? 0.477 -6.156 7.766 1.00 92.44 171 ASN A O 1
ATOM 1366 N N . VAL A 1 172 ? 0.071 -5.600 9.910 1.00 96.50 172 VAL A N 1
ATOM 1367 C CA . VAL A 1 172 ? -0.385 -6.914 10.383 1.00 96.50 172 VAL A CA 1
ATOM 1368 C C . VAL A 1 172 ? -1.520 -6.734 11.385 1.00 96.50 172 VAL A C 1
ATOM 1370 O O . VAL A 1 172 ? -1.423 -5.884 12.273 1.00 96.50 172 VAL A O 1
ATOM 1373 N N . LEU A 1 173 ? -2.590 -7.517 11.238 1.00 94.38 173 LEU A N 1
ATOM 1374 C CA . LEU A 1 173 ? -3.751 -7.515 12.133 1.00 94.38 173 LEU A CA 1
ATOM 1375 C C . LEU A 1 173 ? -4.262 -8.935 12.367 1.00 94.38 173 LEU A C 1
ATOM 1377 O O . LEU A 1 173 ? -4.215 -9.764 11.464 1.00 94.38 173 LEU A O 1
ATOM 1381 N N . GLU A 1 174 ? -4.780 -9.194 13.566 1.00 96.00 174 GLU A N 1
ATOM 1382 C CA . GLU A 1 174 ? -5.570 -10.397 13.851 1.00 96.00 174 GLU A CA 1
ATOM 1383 C C . GLU A 1 174 ? -6.889 -10.297 13.073 1.00 96.00 174 GLU A C 1
ATOM 1385 O O . GLU A 1 174 ? -7.656 -9.367 13.321 1.00 96.00 174 GLU A O 1
ATOM 1390 N N . ALA A 1 175 ? -7.140 -11.201 12.129 1.00 93.88 175 ALA A N 1
ATOM 1391 C CA . ALA A 1 175 ? -8.359 -11.272 11.320 1.00 93.88 175 ALA A CA 1
ATOM 1392 C C . ALA A 1 175 ? -8.446 -12.640 10.624 1.00 93.88 175 ALA A C 1
ATOM 1394 O O . ALA A 1 175 ? -7.428 -13.180 10.190 1.00 93.88 175 ALA A O 1
ATOM 1395 N N . GLU A 1 176 ? -9.654 -13.185 10.485 1.00 91.19 176 GLU A N 1
ATOM 1396 C CA . GLU A 1 176 ? -9.898 -14.437 9.750 1.00 91.19 176 GLU A CA 1
ATOM 1397 C C . GLU A 1 176 ? -10.184 -14.190 8.263 1.00 91.19 176 GLU A C 1
ATOM 1399 O O . GLU A 1 176 ? -9.898 -15.032 7.409 1.00 91.19 176 GLU A O 1
ATOM 1404 N N . THR A 1 177 ? -10.754 -13.024 7.944 1.00 89.31 177 THR A N 1
ATOM 1405 C CA . THR A 1 177 ? -11.166 -12.642 6.588 1.00 89.31 177 THR A CA 1
ATOM 1406 C C . THR A 1 177 ? -10.625 -11.268 6.201 1.00 89.31 177 THR A C 1
ATOM 1408 O O . THR A 1 177 ? -10.306 -10.443 7.058 1.00 89.31 177 THR A O 1
ATOM 1411 N N . ILE A 1 178 ? -10.531 -11.011 4.894 1.00 82.88 178 ILE A N 1
ATOM 1412 C CA . ILE A 1 178 ? -10.089 -9.712 4.367 1.00 82.88 178 ILE A CA 1
ATOM 1413 C C . ILE A 1 178 ? -11.072 -8.595 4.762 1.00 82.88 178 ILE A C 1
ATOM 1415 O O . ILE A 1 178 ? -10.638 -7.499 5.111 1.00 82.88 178 ILE A O 1
ATOM 1419 N N . ASP A 1 179 ? -12.377 -8.874 4.780 1.00 86.69 179 ASP A N 1
ATOM 1420 C CA . ASP A 1 179 ? -13.395 -7.896 5.186 1.00 86.69 179 ASP A CA 1
ATOM 1421 C C . ASP A 1 179 ? -13.203 -7.468 6.649 1.00 86.69 179 ASP A C 1
ATOM 1423 O O . ASP A 1 179 ? -13.140 -6.277 6.957 1.00 86.69 179 ASP A O 1
ATOM 1427 N N . GLU A 1 180 ? -12.988 -8.435 7.548 1.00 89.44 180 GLU A N 1
ATOM 1428 C CA . GLU A 1 180 ? -12.685 -8.157 8.957 1.00 89.44 180 GLU A CA 1
ATOM 1429 C C . GLU A 1 180 ? -11.381 -7.357 9.117 1.00 89.44 180 GLU A C 1
ATOM 1431 O O . GLU A 1 180 ? -11.277 -6.472 9.973 1.00 89.44 180 GLU A O 1
ATOM 1436 N N . TYR A 1 181 ? -10.380 -7.641 8.279 1.00 87.94 181 TYR A N 1
ATOM 1437 C CA . TYR A 1 181 ? -9.146 -6.865 8.241 1.00 87.94 181 TYR A CA 1
ATOM 1438 C C . TYR A 1 181 ? -9.413 -5.396 7.881 1.00 87.94 181 TYR A C 1
ATOM 1440 O O . TYR A 1 181 ? -8.860 -4.510 8.536 1.00 87.94 181 TYR A O 1
ATOM 1448 N N . TYR A 1 182 ? -10.271 -5.113 6.895 1.00 81.31 182 TYR A N 1
ATOM 1449 C CA . TYR A 1 182 ? -10.629 -3.738 6.532 1.00 81.31 182 TYR A CA 1
ATOM 1450 C C . TYR A 1 182 ? -11.390 -3.015 7.646 1.00 81.31 182 TYR A C 1
ATOM 1452 O O . TYR A 1 182 ? -11.063 -1.863 7.946 1.00 81.31 182 TYR A O 1
ATOM 1460 N N . ASP A 1 183 ? -12.329 -3.685 8.314 1.00 82.31 183 ASP A N 1
ATOM 1461 C CA . ASP A 1 183 ? -13.061 -3.111 9.449 1.00 82.31 183 ASP A CA 1
ATOM 1462 C C . ASP A 1 183 ? -12.113 -2.731 10.599 1.00 82.31 183 ASP A C 1
ATOM 1464 O O . ASP A 1 183 ? -12.178 -1.625 11.152 1.00 82.31 183 ASP A O 1
ATOM 1468 N N . LYS A 1 184 ? -11.175 -3.625 10.937 1.00 85.75 184 LYS A N 1
ATOM 1469 C CA . LYS A 1 184 ? -10.155 -3.378 11.969 1.00 85.75 184 LYS A CA 1
ATOM 1470 C C . LYS A 1 184 ? -9.178 -2.280 11.557 1.00 85.75 184 LYS A C 1
ATOM 1472 O O . LYS A 1 184 ? -8.842 -1.427 12.380 1.00 85.75 184 LYS A O 1
ATOM 1477 N N . LEU A 1 185 ? -8.769 -2.245 10.290 1.00 81.00 185 LEU A N 1
ATOM 1478 C CA . LEU A 1 185 ? -7.916 -1.190 9.749 1.00 81.00 185 LEU A CA 1
ATOM 1479 C C . LEU A 1 185 ? -8.597 0.184 9.837 1.00 81.00 185 LEU A C 1
ATOM 1481 O O . LEU A 1 185 ? -7.969 1.159 10.254 1.00 81.00 185 LEU A O 1
ATOM 1485 N N . ALA A 1 186 ? -9.884 0.269 9.491 1.00 76.81 186 ALA A N 1
ATOM 1486 C CA . ALA A 1 186 ? -10.665 1.497 9.604 1.00 76.81 186 ALA A CA 1
ATOM 1487 C C . ALA A 1 186 ? -10.783 1.962 11.066 1.00 76.81 186 ALA A C 1
ATOM 1489 O O . ALA A 1 186 ? -10.656 3.156 11.358 1.00 76.81 186 ALA A O 1
ATOM 1490 N N . ALA A 1 187 ? -10.963 1.028 12.006 1.00 77.81 187 ALA A N 1
ATOM 1491 C CA . ALA A 1 187 ? -10.984 1.329 13.434 1.00 77.81 187 ALA A CA 1
ATOM 1492 C C . ALA A 1 187 ? -9.631 1.860 13.945 1.00 77.81 187 ALA A C 1
ATOM 1494 O O . ALA A 1 187 ? -9.605 2.875 14.648 1.00 77.81 187 ALA A O 1
ATOM 1495 N N . GLU A 1 188 ? -8.508 1.238 13.566 1.00 76.31 188 GLU A N 1
ATOM 1496 C CA . GLU A 1 188 ? -7.166 1.722 13.921 1.00 76.31 188 GLU A CA 1
ATOM 1497 C C . GLU A 1 188 ? -6.903 3.126 13.377 1.00 76.31 188 GLU A C 1
ATOM 1499 O O . GLU A 1 188 ? -6.503 4.010 14.136 1.00 76.31 188 GLU A O 1
ATOM 1504 N N . ARG A 1 189 ? -7.207 3.363 12.095 1.00 72.38 189 ARG A N 1
ATOM 1505 C CA . ARG A 1 189 ? -7.055 4.679 11.456 1.00 72.38 189 ARG A CA 1
ATOM 1506 C C . ARG A 1 189 ? -7.902 5.744 12.136 1.00 72.38 189 ARG A C 1
ATOM 1508 O O . ARG A 1 189 ? -7.442 6.863 12.346 1.00 72.38 189 ARG A O 1
ATOM 1515 N N . LYS A 1 190 ? -9.135 5.409 12.526 1.00 73.19 190 LYS A N 1
ATOM 1516 C CA . LYS A 1 190 ? -10.012 6.324 13.266 1.00 73.19 190 LYS A CA 1
ATOM 1517 C C . LYS A 1 190 ? -9.407 6.706 14.618 1.00 73.19 190 LYS A C 1
ATOM 1519 O O . LYS A 1 190 ? -9.438 7.880 14.987 1.00 73.19 190 LYS A O 1
ATOM 1524 N N . MET A 1 191 ? -8.844 5.737 15.336 1.00 74.81 191 MET A N 1
ATOM 1525 C CA . MET A 1 191 ? -8.180 5.971 16.620 1.00 74.81 191 MET A CA 1
ATOM 1526 C C . MET A 1 191 ? -6.895 6.787 16.460 1.00 74.81 191 MET A C 1
ATOM 1528 O O . MET A 1 191 ? -6.639 7.689 17.255 1.00 74.81 191 MET A O 1
ATOM 1532 N N . GLU A 1 192 ? -6.096 6.505 15.434 1.00 67.00 192 GLU A N 1
ATOM 1533 C CA . GLU A 1 192 ? -4.882 7.259 15.118 1.00 67.00 192 GLU A CA 1
ATOM 1534 C C . GLU A 1 192 ? -5.205 8.705 14.735 1.00 67.00 192 GLU A C 1
ATOM 1536 O O . GLU A 1 192 ? -4.636 9.634 15.308 1.00 67.00 192 GLU A O 1
ATOM 1541 N N . LYS A 1 193 ? -6.209 8.908 13.875 1.00 63.25 193 LYS A N 1
ATOM 1542 C CA . LYS A 1 193 ? -6.734 10.236 13.542 1.00 63.25 193 LYS A CA 1
ATOM 1543 C C . LYS A 1 193 ? -7.200 10.976 14.793 1.00 63.25 193 LYS A C 1
ATOM 1545 O O . LYS A 1 193 ? -6.868 12.142 14.966 1.00 63.25 193 LYS A O 1
ATOM 1550 N N . GLN A 1 194 ? -7.929 10.316 15.694 1.00 64.44 194 GLN A N 1
ATOM 1551 C CA . GLN A 1 194 ? -8.382 10.938 16.940 1.00 64.44 194 GLN A CA 1
ATOM 1552 C C . GLN A 1 194 ? -7.213 11.333 17.856 1.00 64.44 194 GLN A C 1
ATOM 1554 O O . GLN A 1 194 ? -7.245 12.413 18.444 1.00 64.44 194 GLN A O 1
ATOM 1559 N N . LYS A 1 195 ? -6.169 10.500 17.953 1.00 67.50 195 LYS A N 1
ATOM 1560 C CA . LYS A 1 195 ? -4.945 10.818 18.707 1.00 67.50 195 LYS A CA 1
ATOM 1561 C C . LYS A 1 195 ? -4.196 12.001 18.099 1.00 67.50 195 LYS A C 1
ATOM 1563 O O . LYS A 1 195 ? -3.786 12.891 18.836 1.00 67.50 195 LYS A O 1
ATOM 1568 N N . LEU A 1 196 ? -4.049 12.029 16.774 1.00 62.44 196 LEU A N 1
ATOM 1569 C CA . LEU A 1 196 ? -3.405 13.133 16.067 1.00 62.44 196 LEU A CA 1
ATOM 1570 C C . LEU A 1 196 ? -4.186 14.439 16.262 1.00 62.44 196 LEU A C 1
ATOM 1572 O O . LEU A 1 196 ? -3.594 15.461 16.591 1.00 62.44 196 LEU A O 1
ATOM 1576 N N . MET A 1 197 ? -5.516 14.390 16.150 1.00 52.59 197 MET A N 1
ATOM 1577 C CA . MET A 1 197 ? -6.383 15.544 16.404 1.00 52.59 197 MET A CA 1
ATOM 1578 C C . MET A 1 197 ? -6.262 16.053 17.844 1.00 52.59 197 MET A C 1
ATOM 1580 O O . MET A 1 197 ? -6.181 17.258 18.052 1.00 52.59 197 MET A O 1
ATOM 1584 N N . ALA A 1 198 ? -6.193 15.160 18.834 1.00 70.19 198 ALA A N 1
ATOM 1585 C CA . ALA A 1 198 ? -5.994 15.546 20.232 1.00 70.19 198 ALA A CA 1
ATOM 1586 C C . ALA A 1 198 ? -4.606 16.163 20.500 1.00 70.19 198 ALA A C 1
ATOM 1588 O O . ALA A 1 198 ? -4.470 16.981 21.405 1.00 70.19 198 ALA A O 1
ATOM 1589 N N . LEU A 1 199 ? -3.580 15.781 19.729 1.00 65.88 199 LEU A N 1
ATOM 1590 C CA . LEU A 1 199 ? -2.228 16.342 19.833 1.00 65.88 199 LEU A CA 1
ATOM 1591 C C . LEU A 1 199 ? -2.115 17.720 19.162 1.00 65.88 199 LEU A C 1
ATOM 1593 O O . LEU A 1 199 ? -1.408 18.588 19.664 1.00 65.88 199 LEU A O 1
ATOM 1597 N N . LEU A 1 200 ? -2.785 17.905 18.022 1.00 56.38 200 LEU A N 1
ATOM 1598 C CA . LEU A 1 200 ? -2.781 19.164 17.270 1.00 56.38 200 LEU A CA 1
ATOM 1599 C C . LEU A 1 200 ? -3.676 20.229 17.913 1.00 56.38 200 LEU A C 1
ATOM 1601 O O . LEU A 1 200 ? -3.371 21.415 17.821 1.00 56.38 200 LEU A O 1
ATOM 1605 N N . TYR A 1 201 ? -4.742 19.800 18.591 1.00 57.47 201 TYR A N 1
ATOM 1606 C CA . TYR A 1 201 ? -5.685 20.663 19.296 1.00 57.47 201 TYR A CA 1
ATOM 1607 C C . TYR A 1 201 ? -5.846 20.189 20.744 1.00 57.47 201 TYR A C 1
ATOM 1609 O O . TYR A 1 201 ? -6.895 19.646 21.108 1.00 57.47 201 TYR A O 1
ATOM 1617 N N . PRO A 1 202 ? -4.815 20.355 21.593 1.00 57.19 202 PRO A N 1
ATOM 1618 C CA . PRO A 1 202 ? -5.019 20.223 23.022 1.00 57.19 202 PRO A CA 1
ATOM 1619 C C . PRO A 1 202 ? -6.034 21.301 23.402 1.00 57.19 202 PRO A C 1
ATOM 1621 O O . PRO A 1 202 ? -5.790 22.481 23.171 1.00 57.19 202 PRO A O 1
ATOM 1624 N N . ASN A 1 203 ? -7.199 20.904 23.909 1.00 53.59 203 ASN A N 1
ATOM 1625 C CA . ASN A 1 203 ? -8.195 21.861 24.374 1.00 53.59 203 ASN A CA 1
ATOM 1626 C C . ASN A 1 203 ? -7.555 22.751 25.459 1.00 53.59 203 ASN A C 1
ATOM 1628 O O . ASN A 1 203 ? -7.418 22.326 26.607 1.00 53.59 203 ASN A O 1
ATOM 1632 N N . GLU A 1 204 ? -7.164 23.976 25.107 1.00 45.44 204 GLU A N 1
ATOM 1633 C CA . GLU A 1 204 ? -7.084 25.089 26.047 1.00 45.44 204 GLU A CA 1
ATOM 1634 C C . GLU A 1 204 ? -8.528 25.479 26.340 1.00 45.44 204 GLU A C 1
ATOM 1636 O O . GLU A 1 204 ? -9.079 26.295 25.623 1.00 45.44 204 GLU A O 1
ATOM 1641 N N . ASP A 1 205 ? -9.172 24.765 27.267 1.00 42.25 205 ASP A N 1
ATOM 1642 C CA . ASP A 1 205 ? -10.302 25.248 28.070 1.00 42.25 205 ASP A CA 1
ATOM 1643 C C . ASP A 1 205 ? -10.813 24.116 28.976 1.00 42.25 205 ASP A C 1
ATOM 1645 O O . ASP A 1 205 ? -11.678 23.314 28.621 1.00 42.25 205 ASP A O 1
ATOM 1649 N N . VAL A 1 206 ? -10.286 24.081 30.201 1.00 38.53 206 VAL A N 1
ATOM 1650 C CA . VAL A 1 206 ? -11.065 23.658 31.369 1.00 38.53 206 VAL A CA 1
ATOM 1651 C C . VAL A 1 206 ? -10.893 24.750 32.409 1.00 38.53 206 VAL A C 1
ATOM 1653 O O . VAL A 1 206 ? -10.029 24.671 33.279 1.00 38.53 206 VAL A O 1
ATOM 1656 N N . ASP A 1 207 ? -11.721 25.784 32.295 1.00 39.59 207 ASP A N 1
ATOM 1657 C CA . ASP A 1 207 ? -12.020 26.649 33.423 1.00 39.59 207 ASP A CA 1
ATOM 1658 C C . ASP A 1 207 ? -13.337 26.163 34.038 1.00 39.59 207 ASP A C 1
ATOM 1660 O O . ASP A 1 207 ? -14.412 26.204 33.435 1.00 39.59 207 ASP A O 1
ATOM 1664 N N . THR A 1 208 ? -13.259 25.616 35.245 1.00 36.81 208 THR A N 1
ATOM 1665 C CA . THR A 1 208 ? -14.410 25.578 36.147 1.00 36.81 208 THR A CA 1
ATOM 1666 C C . THR A 1 208 ? -13.895 25.682 37.570 1.00 36.81 208 THR A C 1
ATOM 1668 O O . THR A 1 208 ? -13.414 24.732 38.185 1.00 36.81 208 THR A O 1
ATOM 1671 N N . SER A 1 209 ? -13.999 26.898 38.088 1.00 37.47 209 SER A N 1
ATOM 1672 C CA . SER A 1 209 ? -13.924 27.234 39.499 1.00 37.47 209 SER A CA 1
ATOM 1673 C C . SER A 1 209 ? -14.796 26.300 40.351 1.00 37.47 209 SER A C 1
ATOM 1675 O O . SER A 1 209 ? -16.019 26.303 40.199 1.00 37.47 209 SER A O 1
ATOM 1677 N N . ASN A 1 210 ? -14.189 25.551 41.280 1.00 36.81 210 ASN A N 1
ATOM 1678 C CA . ASN A 1 210 ? -14.423 25.729 42.722 1.00 36.81 210 ASN A CA 1
ATOM 1679 C C . ASN A 1 210 ? -13.576 24.787 43.619 1.00 36.81 210 ASN A C 1
ATOM 1681 O O . ASN A 1 210 ? -13.767 23.577 43.656 1.00 36.81 210 ASN A O 1
ATOM 1685 N N . THR A 1 211 ? -12.714 25.445 44.409 1.00 29.97 211 THR A N 1
ATOM 1686 C CA . THR A 1 211 ? -12.374 25.210 45.834 1.00 29.97 211 THR A CA 1
ATOM 1687 C C . THR A 1 211 ? -11.389 24.094 46.265 1.00 29.97 211 THR A C 1
ATOM 1689 O O . THR A 1 211 ? -11.758 22.970 46.577 1.00 29.97 211 THR A O 1
ATOM 1692 N N . SER A 1 212 ? -10.131 24.537 46.443 1.00 34.69 212 SER A N 1
ATOM 1693 C CA . SER A 1 212 ? -9.170 24.293 47.550 1.00 34.69 212 SER A CA 1
ATOM 1694 C C . SER A 1 212 ? -8.713 22.872 47.935 1.00 34.69 212 SER A C 1
ATOM 1696 O O . SER A 1 212 ? -9.433 22.156 48.623 1.00 34.69 212 SER A O 1
ATOM 1698 N N . THR A 1 213 ? -7.420 22.562 47.737 1.00 31.89 213 THR A N 1
ATOM 1699 C CA . THR A 1 213 ? -6.362 22.602 48.790 1.00 31.89 213 THR A CA 1
ATOM 1700 C C . THR A 1 213 ? -4.974 22.205 48.234 1.00 31.89 213 THR A C 1
ATOM 1702 O O . THR A 1 213 ? -4.737 21.039 47.971 1.00 31.89 213 THR A O 1
ATOM 1705 N N . THR A 1 214 ? -4.083 23.205 48.094 1.00 33.91 214 THR A N 1
ATOM 1706 C CA . THR A 1 214 ? -2.603 23.248 48.320 1.00 33.91 214 THR A CA 1
ATOM 1707 C C . THR A 1 214 ? -1.622 22.150 47.806 1.00 33.91 214 THR A C 1
ATOM 1709 O O . THR A 1 214 ? -2.002 21.020 47.547 1.00 33.91 214 THR A O 1
ATOM 1712 N N . PRO A 1 215 ? -0.324 22.497 47.612 1.00 49.78 215 PRO A N 1
ATOM 1713 C CA . PRO A 1 215 ? 0.439 22.242 46.381 1.00 49.78 215 PRO A CA 1
ATOM 1714 C C . PRO A 1 215 ? 1.559 21.201 46.560 1.00 49.78 215 PRO A C 1
ATOM 1716 O O . PRO A 1 215 ? 1.841 20.837 47.692 1.00 49.78 215 PRO A O 1
ATOM 1719 N N . VAL A 1 216 ? 2.265 20.820 45.478 1.00 30.06 216 VAL A N 1
ATOM 1720 C CA . VAL A 1 216 ? 3.739 20.629 45.447 1.00 30.06 216 VAL A CA 1
ATOM 1721 C C . VAL A 1 216 ? 4.251 20.334 44.020 1.00 30.06 216 VAL A C 1
ATOM 1723 O O . VAL A 1 216 ? 3.668 19.557 43.275 1.00 30.06 216 VAL A O 1
ATOM 1726 N N . ALA A 1 217 ? 5.419 20.928 43.748 1.00 32.62 217 ALA A N 1
ATOM 1727 C CA . ALA A 1 217 ? 6.475 20.565 42.795 1.00 32.62 217 ALA A CA 1
ATOM 1728 C C . ALA A 1 217 ? 6.338 20.951 41.312 1.00 32.62 217 ALA A C 1
ATOM 1730 O O . ALA A 1 217 ? 5.882 20.205 40.451 1.00 32.62 217 ALA A O 1
ATOM 1731 N N . ALA A 1 218 ? 6.931 22.115 41.044 1.00 30.33 218 ALA A N 1
ATOM 1732 C CA . ALA A 1 218 ? 7.537 22.524 39.789 1.00 30.33 218 ALA A CA 1
ATOM 1733 C C . ALA A 1 218 ? 8.537 21.489 39.230 1.00 30.33 218 ALA A C 1
ATOM 1735 O O . ALA A 1 218 ? 9.392 20.980 39.958 1.00 30.33 218 ALA A O 1
ATOM 1736 N N . ALA A 1 219 ? 8.484 21.266 37.915 1.00 30.70 219 ALA A N 1
ATOM 1737 C CA . ALA A 1 219 ? 9.563 20.650 37.147 1.00 30.70 219 ALA A CA 1
ATOM 1738 C C . ALA A 1 219 ? 10.568 21.733 36.686 1.00 30.70 219 ALA A C 1
ATOM 1740 O O . ALA A 1 219 ? 10.141 22.819 36.275 1.00 30.70 219 ALA A O 1
ATOM 1741 N N . PRO A 1 220 ? 11.889 21.481 36.751 1.00 34.28 220 PRO A N 1
ATOM 1742 C CA . PRO A 1 220 ? 12.904 22.480 36.443 1.00 34.28 220 PRO A CA 1
ATOM 1743 C C . PRO A 1 220 ? 13.238 22.552 34.944 1.00 34.28 220 PRO A C 1
ATOM 1745 O O . PRO A 1 220 ? 13.320 21.544 34.245 1.00 34.28 220 PRO A O 1
ATOM 1748 N N . LYS A 1 221 ? 13.497 23.781 34.482 1.00 38.03 221 LYS A N 1
ATOM 1749 C CA . LYS A 1 221 ? 14.247 24.114 33.260 1.00 38.03 221 LYS A CA 1
ATOM 1750 C C . LYS A 1 221 ? 15.760 24.159 33.551 1.00 38.03 221 LYS A C 1
ATOM 1752 O O . LYS A 1 221 ? 16.156 24.372 34.695 1.00 38.03 221 LYS A O 1
ATOM 1757 N N . SER A 1 222 ? 16.553 24.133 32.470 1.00 31.58 222 SER A N 1
ATOM 1758 C CA . SER A 1 222 ? 18.032 24.239 32.334 1.00 31.58 222 SER A CA 1
ATOM 1759 C C . SER A 1 222 ? 18.731 22.872 32.233 1.00 31.58 222 SER A C 1
ATOM 1761 O O . SER A 1 222 ? 18.324 21.941 32.913 1.00 31.58 222 SER A O 1
ATOM 1763 N N . ILE A 1 223 ? 19.707 22.622 31.344 1.00 30.48 223 ILE A N 1
ATOM 1764 C CA . ILE A 1 223 ? 20.945 23.348 30.948 1.00 30.48 223 ILE A CA 1
ATOM 1765 C C . ILE A 1 223 ? 21.304 22.879 29.496 1.00 30.48 223 ILE A C 1
ATOM 1767 O O . ILE A 1 223 ? 21.111 21.703 29.211 1.00 30.48 223 ILE A O 1
ATOM 1771 N N . LEU A 1 224 ? 21.547 23.750 28.485 1.00 29.48 224 LEU A N 1
ATOM 1772 C CA . LEU A 1 224 ? 22.852 24.332 28.030 1.00 29.48 224 LEU A CA 1
ATOM 1773 C C . LEU A 1 224 ? 23.894 23.241 27.629 1.00 29.48 224 LEU A C 1
ATOM 1775 O O . LEU A 1 224 ? 23.985 22.235 28.308 1.00 29.48 224 LEU A O 1
ATOM 1779 N N . ALA A 1 225 ? 24.760 23.314 26.611 1.00 28.98 225 ALA A N 1
ATOM 1780 C CA . ALA A 1 225 ? 25.156 24.324 25.633 1.00 28.98 225 ALA A CA 1
ATOM 1781 C C . ALA A 1 225 ? 26.079 23.675 24.557 1.00 28.98 225 ALA A C 1
ATOM 1783 O O . ALA A 1 225 ? 26.822 22.756 24.878 1.00 28.98 225 ALA A O 1
ATOM 1784 N N . ILE A 1 226 ? 26.026 24.211 23.329 1.00 32.38 226 ILE A N 1
ATOM 1785 C CA . ILE A 1 226 ? 27.126 24.686 22.448 1.00 32.38 226 ILE A CA 1
ATOM 1786 C C . ILE A 1 226 ? 28.334 23.773 22.122 1.00 32.38 226 ILE A C 1
ATOM 1788 O O . ILE A 1 226 ? 29.163 23.481 22.977 1.00 32.38 226 ILE A O 1
ATOM 1792 N N . SER A 1 227 ? 28.556 23.581 20.815 1.00 29.69 227 SER A N 1
ATOM 1793 C CA . SER A 1 227 ? 29.856 23.841 20.168 1.00 29.69 227 SER A CA 1
ATOM 1794 C C . SER A 1 227 ? 29.641 24.435 18.768 1.00 29.69 227 SER A C 1
ATOM 1796 O O . SER A 1 227 ? 28.876 23.888 17.973 1.00 29.69 227 SER A O 1
ATOM 1798 N N . THR A 1 228 ? 30.278 25.577 18.518 1.00 29.84 228 THR A N 1
ATOM 1799 C CA . THR A 1 228 ? 30.454 26.245 17.221 1.00 29.84 228 THR A CA 1
ATOM 1800 C C . THR A 1 228 ? 31.647 25.641 16.470 1.00 29.84 228 THR A C 1
ATOM 1802 O O . THR A 1 228 ? 32.543 25.099 17.114 1.00 29.84 228 THR A O 1
ATOM 1805 N N . ASP A 1 229 ? 31.632 25.680 15.133 1.00 28.86 229 ASP A N 1
ATOM 1806 C CA . ASP A 1 229 ? 32.609 26.408 14.292 1.00 28.86 229 ASP A CA 1
ATOM 1807 C C . ASP A 1 229 ? 32.498 25.973 12.806 1.00 28.86 229 ASP A C 1
ATOM 1809 O O . ASP A 1 229 ? 32.395 24.788 12.497 1.00 28.86 229 ASP A O 1
ATOM 1813 N N . ASP A 1 230 ? 32.480 26.999 11.944 1.00 29.00 230 ASP A N 1
ATOM 1814 C CA . ASP A 1 230 ? 32.958 27.101 10.552 1.00 29.00 230 ASP A CA 1
ATOM 1815 C C . ASP A 1 230 ? 32.332 26.254 9.415 1.00 29.00 230 ASP A C 1
ATOM 1817 O O . ASP A 1 230 ? 32.586 25.064 9.263 1.00 29.00 230 ASP A O 1
ATOM 1821 N N . ASP A 1 231 ? 31.514 26.897 8.564 1.00 27.84 231 ASP A N 1
ATOM 1822 C CA . ASP A 1 231 ? 31.917 27.313 7.200 1.00 27.84 231 ASP A CA 1
ATOM 1823 C C . ASP A 1 231 ? 30.718 27.793 6.345 1.00 27.84 231 ASP A C 1
ATOM 1825 O O . ASP A 1 231 ? 29.605 27.262 6.380 1.00 27.84 231 ASP A O 1
ATOM 1829 N N . GLU A 1 232 ? 30.964 28.860 5.588 1.00 32.84 232 GLU A N 1
ATOM 1830 C CA . GLU A 1 232 ? 30.034 29.611 4.743 1.00 32.84 232 GLU A CA 1
ATOM 1831 C C . GLU A 1 232 ? 29.507 28.810 3.533 1.00 32.84 232 GLU A C 1
ATOM 1833 O O . GLU A 1 232 ? 30.291 28.223 2.793 1.00 32.84 232 GLU A O 1
ATOM 1838 N N . ALA A 1 233 ? 28.195 28.880 3.262 1.00 30.22 233 ALA A N 1
ATOM 1839 C CA . ALA A 1 233 ? 27.627 29.085 1.917 1.00 30.22 233 ALA A CA 1
ATOM 1840 C C . ALA A 1 233 ? 26.086 29.171 1.965 1.00 30.22 233 ALA A C 1
ATOM 1842 O O . ALA A 1 233 ? 25.385 28.229 2.327 1.00 30.22 233 ALA A O 1
ATOM 1843 N N . GLU A 1 234 ? 25.589 30.343 1.579 1.00 35.34 234 GLU A N 1
ATOM 1844 C CA . GLU A 1 234 ? 24.218 30.727 1.224 1.00 35.34 234 GLU A CA 1
ATOM 1845 C C . GLU A 1 234 ? 23.256 29.586 0.815 1.00 35.34 234 GLU A C 1
ATOM 1847 O O . GLU A 1 234 ? 23.395 28.965 -0.239 1.00 35.34 234 GLU A O 1
ATOM 1852 N N . ALA A 1 235 ? 22.182 29.404 1.589 1.00 32.44 235 ALA A N 1
ATOM 1853 C CA . ALA A 1 235 ? 20.937 28.815 1.102 1.00 32.44 235 ALA A CA 1
ATOM 1854 C C . ALA A 1 235 ? 19.749 29.567 1.717 1.00 32.44 235 ALA A C 1
ATOM 1856 O O . ALA A 1 235 ? 19.473 29.471 2.917 1.00 32.44 235 ALA A O 1
ATOM 1857 N N . GLU A 1 236 ? 19.050 30.334 0.882 1.00 33.16 236 GLU A N 1
ATOM 1858 C CA . GLU A 1 236 ? 17.815 31.039 1.214 1.00 33.16 236 GLU A CA 1
ATOM 1859 C C . GLU A 1 236 ? 16.778 30.089 1.844 1.00 33.16 236 GLU A C 1
ATOM 1861 O O . GLU A 1 236 ? 16.083 29.325 1.169 1.00 33.16 236 GLU A O 1
ATOM 1866 N N . LYS A 1 237 ? 16.608 30.166 3.167 1.00 35.56 237 LYS A N 1
ATOM 1867 C CA . LYS A 1 237 ? 15.451 29.579 3.849 1.00 35.56 237 LYS A CA 1
ATOM 1868 C C . LYS A 1 237 ? 14.212 30.415 3.524 1.00 35.56 237 LYS A C 1
ATOM 1870 O O . LYS A 1 237 ? 13.957 31.444 4.152 1.00 35.56 237 LYS A O 1
ATOM 1875 N N . LYS A 1 238 ? 13.412 29.946 2.560 1.00 32.41 238 LYS A N 1
ATOM 1876 C CA . LYS A 1 238 ? 12.023 30.388 2.366 1.00 32.41 238 LYS A CA 1
ATOM 1877 C C . LYS A 1 238 ? 11.267 30.276 3.695 1.00 32.41 238 LYS A C 1
ATOM 1879 O O . LYS A 1 238 ? 11.084 29.185 4.228 1.00 32.41 238 LYS A O 1
ATOM 1884 N N . LYS A 1 239 ? 10.824 31.421 4.218 1.00 29.03 239 LYS A N 1
ATOM 1885 C CA . LYS A 1 239 ? 9.889 31.510 5.347 1.00 29.03 239 LYS A CA 1
ATOM 1886 C C . LYS A 1 239 ? 8.559 30.814 4.994 1.00 29.03 239 LYS A C 1
ATOM 1888 O O . LYS A 1 239 ? 8.143 30.892 3.835 1.00 29.03 239 LYS A O 1
ATOM 1893 N N . PRO A 1 240 ? 7.867 30.183 5.961 1.00 35.47 240 PRO A N 1
ATOM 1894 C CA . PRO A 1 240 ? 6.533 29.627 5.742 1.00 35.47 240 PRO A CA 1
ATOM 1895 C C . PRO A 1 240 ? 5.556 30.746 5.341 1.00 35.47 240 PRO A C 1
ATOM 1897 O O . PRO A 1 240 ? 5.502 31.794 5.987 1.00 35.47 240 PRO A O 1
ATOM 1900 N N . LYS A 1 241 ? 4.821 30.547 4.238 1.00 37.31 241 LYS A N 1
ATOM 1901 C CA . LYS A 1 241 ? 3.748 31.453 3.797 1.00 37.31 241 LYS A CA 1
ATOM 1902 C C . LYS A 1 241 ? 2.624 31.409 4.837 1.00 37.31 241 LYS A C 1
ATOM 1904 O O . LYS A 1 241 ? 2.177 30.325 5.190 1.00 37.31 241 LYS A O 1
ATOM 1909 N N . GLY A 1 242 ? 2.195 32.574 5.323 1.00 38.38 242 GLY A N 1
ATOM 1910 C CA . GLY A 1 242 ? 1.045 32.689 6.224 1.00 38.38 242 GLY A CA 1
ATOM 1911 C C . GLY A 1 242 ? -0.268 32.210 5.579 1.00 38.38 242 GLY A C 1
ATOM 1912 O O . GLY A 1 242 ? -0.308 32.011 4.359 1.00 38.38 242 GLY A O 1
ATOM 1913 N N . PRO A 1 243 ? -1.335 32.034 6.380 1.00 49.25 243 PRO A N 1
ATOM 1914 C CA . PRO A 1 243 ? -2.621 31.523 5.909 1.00 49.25 243 PRO A CA 1
ATOM 1915 C C . PRO A 1 243 ? -3.203 32.427 4.812 1.00 49.25 243 PRO A C 1
ATOM 1917 O O . PRO A 1 243 ? -3.218 33.653 4.946 1.00 49.25 243 PRO A O 1
ATOM 1920 N N . LYS A 1 244 ? -3.656 31.828 3.703 1.00 63.84 244 LYS A N 1
ATOM 1921 C CA . LYS A 1 244 ? -4.337 32.549 2.615 1.00 63.84 244 LYS A CA 1
ATOM 1922 C C . LYS A 1 244 ? -5.705 33.040 3.123 1.00 63.84 244 LYS A C 1
ATOM 1924 O O . LYS A 1 244 ? -6.410 32.296 3.794 1.00 63.84 244 LYS A O 1
ATOM 1929 N N . ASP A 1 245 ? -6.095 34.277 2.809 1.00 77.06 245 ASP A N 1
ATOM 1930 C CA . ASP A 1 245 ? -7.366 34.866 3.272 1.00 77.06 245 ASP A CA 1
ATOM 1931 C C . ASP A 1 245 ? -8.568 34.246 2.521 1.00 77.06 245 ASP A C 1
ATOM 1933 O O . ASP A 1 245 ? -8.782 34.508 1.332 1.00 77.06 245 ASP A O 1
ATOM 1937 N N . VAL A 1 246 ? -9.326 33.384 3.211 1.00 82.50 246 VAL A N 1
ATOM 1938 C CA . VAL A 1 246 ? -10.497 32.660 2.683 1.00 82.50 246 VAL A CA 1
ATOM 1939 C C . VAL A 1 246 ? -11.748 33.540 2.775 1.00 82.50 246 VAL A C 1
ATOM 1941 O O . VAL A 1 246 ? -12.200 33.872 3.870 1.00 82.50 246 VAL A O 1
ATOM 1944 N N . SER A 1 247 ? -12.354 33.889 1.636 1.00 83.12 247 SER A N 1
ATOM 1945 C CA . SER A 1 247 ? -13.570 34.718 1.572 1.00 83.12 247 SER A CA 1
ATOM 1946 C C . SER A 1 247 ? -14.875 33.932 1.479 1.00 83.12 247 SER A C 1
ATOM 1948 O O . SER A 1 247 ? -15.927 34.478 1.808 1.00 83.12 247 SER A O 1
ATOM 1950 N N . ALA A 1 248 ? -14.838 32.671 1.047 1.00 86.06 248 ALA A N 1
ATOM 1951 C CA . ALA A 1 248 ? -16.031 31.836 0.942 1.00 86.06 248 ALA A CA 1
ATOM 1952 C C . ALA A 1 248 ? -15.703 30.358 1.163 1.00 86.06 248 ALA A C 1
ATOM 1954 O O . ALA A 1 248 ? -14.643 29.889 0.760 1.00 86.06 248 ALA A O 1
ATOM 1955 N N . ARG A 1 249 ? -16.640 29.609 1.752 1.00 89.12 249 ARG A N 1
ATOM 1956 C CA . ARG A 1 249 ? -16.573 28.148 1.888 1.00 89.12 249 ARG A CA 1
ATOM 1957 C C . ARG A 1 249 ? -17.911 27.548 1.505 1.00 89.12 249 ARG A C 1
ATOM 1959 O O . ARG A 1 249 ? -18.946 28.064 1.924 1.00 89.12 249 ARG A O 1
ATOM 1966 N N . LYS A 1 250 ? -17.892 26.473 0.725 1.00 91.56 250 LYS A N 1
ATOM 1967 C CA . LYS A 1 250 ? -19.099 25.749 0.329 1.00 91.56 250 LYS A CA 1
ATOM 1968 C C . LYS A 1 250 ? -18.846 24.252 0.384 1.00 91.56 250 LYS A C 1
ATOM 1970 O O . LYS A 1 250 ? -17.778 23.776 0.005 1.00 91.56 250 LYS A O 1
ATOM 1975 N N . PHE A 1 251 ? -19.847 23.521 0.853 1.00 92.31 251 PHE A N 1
ATOM 1976 C CA . PHE A 1 251 ? -19.785 22.076 1.001 1.00 92.31 251 PHE A CA 1
ATOM 1977 C C . PHE A 1 251 ? -21.017 21.442 0.369 1.00 92.31 251 PHE A C 1
ATOM 1979 O O . PHE A 1 251 ? -22.150 21.828 0.662 1.00 92.31 251 PHE A O 1
ATOM 1986 N N . TYR A 1 252 ? -20.786 20.458 -0.485 1.00 93.56 252 TYR A N 1
ATOM 1987 C CA . TYR A 1 252 ? -21.802 19.796 -1.279 1.00 93.56 252 TYR A CA 1
ATOM 1988 C C . TYR A 1 252 ? -21.749 18.288 -1.053 1.00 93.56 252 TYR A C 1
ATOM 1990 O O . TYR A 1 252 ? -20.681 17.699 -0.895 1.00 93.56 252 TYR A O 1
ATOM 1998 N N . THR A 1 253 ? -22.917 17.651 -1.056 1.00 92.25 253 THR A N 1
ATOM 1999 C CA . THR A 1 253 ? -23.039 16.190 -0.971 1.00 92.25 253 THR A CA 1
ATOM 2000 C C . THR A 1 253 ? -24.065 15.696 -1.972 1.00 92.25 253 THR A C 1
ATOM 2002 O O . THR A 1 253 ? -25.130 16.308 -2.093 1.00 92.25 253 THR A O 1
ATOM 2005 N N . GLY A 1 254 ? -23.807 14.571 -2.623 1.00 91.19 254 GLY A N 1
ATOM 2006 C CA . GLY A 1 254 ? -24.761 13.985 -3.555 1.00 91.19 254 GLY A CA 1
ATOM 2007 C C . GLY A 1 254 ? -24.211 12.744 -4.229 1.00 91.19 254 GLY A C 1
ATOM 2008 O O . GLY A 1 254 ? -23.572 11.932 -3.561 1.00 91.19 254 GLY A O 1
ATOM 2009 N N . THR A 1 255 ? -24.491 12.584 -5.520 1.00 82.88 255 THR A N 1
ATOM 2010 C CA . THR A 1 255 ? -24.173 11.355 -6.253 1.00 82.88 255 THR A CA 1
ATOM 2011 C C . THR A 1 255 ? -23.699 11.606 -7.677 1.00 82.88 255 THR A C 1
ATOM 2013 O O . THR A 1 255 ? -24.151 12.561 -8.311 1.00 82.88 255 THR A O 1
ATOM 2016 N N . PHE A 1 256 ? -22.872 10.692 -8.181 1.00 82.62 256 PHE A N 1
ATOM 2017 C CA . PHE A 1 256 ? -22.663 10.448 -9.607 1.00 82.62 256 PHE A CA 1
ATOM 2018 C C . PHE A 1 256 ? -23.582 9.293 -10.044 1.00 82.62 256 PHE A C 1
ATOM 2020 O O . PHE A 1 256 ? -23.706 8.303 -9.315 1.00 82.62 256 PHE A O 1
ATOM 2027 N N . ASP A 1 257 ? -24.283 9.444 -11.170 1.00 77.19 257 ASP A N 1
ATOM 2028 C CA . ASP A 1 257 ? -25.236 8.469 -11.738 1.00 77.19 257 ASP A CA 1
ATOM 2029 C C . ASP A 1 257 ? -26.282 7.935 -10.743 1.00 77.19 257 ASP A C 1
ATOM 2031 O O . ASP A 1 257 ? -26.766 6.808 -10.843 1.00 77.19 257 ASP A O 1
ATOM 2035 N N . TYR A 1 258 ? -26.639 8.741 -9.738 1.00 77.00 258 TYR A N 1
ATOM 2036 C CA . TYR A 1 258 ? -27.538 8.362 -8.635 1.00 77.00 258 TYR A CA 1
ATOM 2037 C C . TYR A 1 258 ? -27.066 7.172 -7.779 1.00 77.00 258 TYR A C 1
ATOM 2039 O O . TYR A 1 258 ? -27.808 6.717 -6.907 1.00 77.00 258 TYR A O 1
ATOM 2047 N N . GLN A 1 259 ? -25.840 6.683 -7.985 1.00 71.62 259 GLN A N 1
ATOM 2048 C CA . GLN A 1 259 ? -25.306 5.489 -7.327 1.00 71.62 259 GLN A CA 1
ATOM 2049 C C . GLN A 1 259 ? -24.103 5.826 -6.447 1.00 71.62 259 GLN A C 1
ATOM 2051 O O . GLN A 1 259 ? -24.115 5.554 -5.244 1.00 71.62 259 GLN A O 1
ATOM 2056 N N . THR A 1 260 ? -23.084 6.463 -7.021 1.00 73.25 260 THR A N 1
ATOM 2057 C CA . THR A 1 260 ? -21.807 6.696 -6.341 1.00 73.25 260 THR A CA 1
ATOM 2058 C C . THR A 1 260 ? -21.892 7.961 -5.506 1.00 73.25 260 THR A C 1
ATOM 2060 O O . THR A 1 260 ? -22.074 9.048 -6.044 1.00 73.25 260 THR A O 1
ATOM 2063 N N . LYS A 1 261 ? -21.782 7.851 -4.181 1.00 85.75 261 LYS A N 1
ATOM 2064 C CA . LYS A 1 261 ? -21.935 9.001 -3.278 1.00 85.75 261 LYS A CA 1
ATOM 2065 C C . LYS A 1 261 ? -20.660 9.833 -3.209 1.00 85.75 261 LYS A C 1
ATOM 2067 O O . LYS A 1 261 ? -19.582 9.290 -2.992 1.00 85.75 261 LYS A O 1
ATOM 2072 N N . VAL A 1 262 ? -20.812 11.152 -3.301 1.00 87.25 262 VAL A N 1
ATOM 2073 C CA . VAL A 1 262 ? -19.700 12.108 -3.381 1.00 87.25 262 VAL A CA 1
ATOM 2074 C C . VAL A 1 262 ? -19.867 13.239 -2.370 1.00 87.25 262 VAL A C 1
ATOM 2076 O O . VAL A 1 262 ? -20.973 13.750 -2.152 1.00 87.25 262 VAL A O 1
ATOM 2079 N N . GLU A 1 263 ? -18.751 13.646 -1.769 1.00 92.94 263 GLU A N 1
ATOM 2080 C CA . GLU A 1 263 ? -18.609 14.894 -1.020 1.00 92.94 263 GLU A CA 1
ATOM 2081 C C . GLU A 1 263 ? -17.655 15.831 -1.770 1.00 92.94 263 GLU A C 1
ATOM 2083 O O . GLU A 1 263 ? -16.546 15.433 -2.114 1.00 92.94 263 GLU A O 1
ATOM 2088 N N . LEU A 1 264 ? -18.076 17.074 -2.000 1.00 92.88 264 LEU A N 1
ATOM 2089 C CA . LEU A 1 264 ? -17.290 18.113 -2.668 1.00 92.88 264 LEU A CA 1
ATOM 2090 C C . LEU A 1 264 ? -17.164 19.317 -1.733 1.00 92.88 264 LEU A C 1
ATOM 2092 O O . LEU A 1 264 ? -18.166 19.877 -1.280 1.00 92.88 264 LEU A O 1
ATOM 2096 N N . TYR A 1 265 ? -15.934 19.739 -1.472 1.00 93.81 265 TYR A N 1
ATOM 2097 C CA . TYR A 1 265 ? -15.623 20.964 -0.749 1.00 93.81 265 TYR A CA 1
ATOM 2098 C C . TYR A 1 265 ? -14.954 21.963 -1.685 1.00 93.81 265 TYR A C 1
ATOM 2100 O O . TYR A 1 265 ? -14.079 21.601 -2.466 1.00 93.81 265 TYR A O 1
ATOM 2108 N N . MET A 1 266 ? -15.343 23.230 -1.580 1.00 92.44 266 MET A N 1
ATOM 2109 C CA . MET A 1 266 ? -14.687 24.319 -2.293 1.00 92.44 266 MET A CA 1
ATOM 2110 C C . MET A 1 266 ? -14.528 25.545 -1.402 1.00 92.44 266 MET A C 1
ATOM 2112 O O . MET A 1 266 ? -15.413 25.889 -0.609 1.00 92.44 266 MET A O 1
ATOM 2116 N N . ARG A 1 267 ? -13.411 26.246 -1.585 1.00 91.44 267 ARG A N 1
ATOM 2117 C CA . ARG A 1 267 ? -13.120 27.508 -0.912 1.00 91.44 267 ARG A CA 1
ATOM 2118 C C . ARG A 1 267 ? -12.728 28.586 -1.909 1.00 91.44 267 ARG A C 1
ATOM 2120 O O . ARG A 1 267 ? -11.982 28.344 -2.855 1.00 91.44 267 ARG A O 1
ATOM 2127 N N . GLY A 1 268 ? -13.265 29.776 -1.684 1.00 87.88 268 GLY A N 1
ATOM 2128 C CA . GLY A 1 268 ? -12.953 30.983 -2.428 1.00 87.88 268 GLY A CA 1
ATOM 2129 C C . GLY A 1 268 ? -11.903 31.788 -1.681 1.00 87.88 268 GLY A C 1
ATOM 2130 O O . GLY A 1 268 ? -12.033 32.014 -0.477 1.00 87.88 268 GLY A O 1
ATOM 2131 N N . LEU A 1 269 ? -10.869 32.216 -2.392 1.00 86.12 269 LEU A N 1
ATOM 2132 C CA . LEU A 1 269 ? -9.738 32.938 -1.825 1.00 86.12 269 LEU A CA 1
ATOM 2133 C C . LEU A 1 269 ? -9.714 34.383 -2.322 1.00 86.12 269 LEU A C 1
ATOM 2135 O O . LEU A 1 269 ? -10.022 34.668 -3.487 1.00 86.12 269 LEU A O 1
ATOM 2139 N N . LYS A 1 270 ? -9.330 35.307 -1.437 1.00 81.69 270 LYS A N 1
ATOM 2140 C CA . LYS A 1 270 ? -9.112 36.706 -1.815 1.00 81.69 270 LYS A CA 1
ATOM 2141 C C . LYS A 1 270 ? -7.802 36.854 -2.582 1.00 81.69 270 LYS A C 1
ATOM 2143 O O . LYS A 1 270 ? -6.818 36.148 -2.351 1.00 81.69 270 LYS A O 1
ATOM 2148 N N . GLY A 1 271 ? -7.779 37.813 -3.494 1.00 75.50 271 GLY A N 1
ATOM 2149 C CA . GLY A 1 271 ? -6.613 38.143 -4.303 1.00 75.50 271 GLY A CA 1
ATOM 2150 C C . GLY A 1 271 ? -6.694 39.565 -4.836 1.00 75.50 271 GLY A C 1
ATOM 2151 O O . GLY A 1 271 ? -7.500 40.366 -4.377 1.00 75.50 271 GLY A O 1
ATOM 2152 N N . SER A 1 272 ? -5.860 39.873 -5.824 1.00 70.19 272 SER A N 1
ATOM 2153 C CA . SER A 1 272 ? -5.761 41.210 -6.426 1.00 70.19 272 SER A CA 1
ATOM 2154 C C . SER A 1 272 ? -6.797 41.487 -7.528 1.00 70.19 272 SER A C 1
ATOM 2156 O O . SER A 1 272 ? -6.595 42.388 -8.337 1.00 70.19 272 SER A O 1
ATOM 2158 N N . CYS A 1 273 ? -7.874 40.703 -7.606 1.00 72.88 273 CYS A N 1
ATOM 2159 C CA . CYS A 1 273 ? -8.947 40.878 -8.583 1.00 72.88 273 CYS A CA 1
ATOM 2160 C C . CYS A 1 273 ? -10.049 41.812 -8.030 1.00 72.88 273 CYS A C 1
ATOM 2162 O O . CYS A 1 273 ? -10.120 42.019 -6.818 1.00 72.88 273 CYS A O 1
ATOM 2164 N N . PRO A 1 274 ? -10.916 42.381 -8.888 1.00 63.66 274 PRO A N 1
ATOM 2165 C CA . PRO A 1 274 ? -11.986 43.283 -8.448 1.00 63.66 274 PRO A CA 1
ATOM 2166 C C . PRO A 1 274 ? -13.139 42.575 -7.711 1.00 63.66 274 PRO A C 1
ATOM 2168 O O . PRO A 1 274 ? -13.947 43.246 -7.071 1.00 63.66 274 PRO A O 1
ATOM 2171 N N . ASP A 1 275 ? -13.219 41.245 -7.786 1.00 71.94 275 ASP A N 1
ATOM 2172 C CA . ASP A 1 275 ? -14.273 40.442 -7.166 1.00 71.94 275 ASP A CA 1
ATOM 2173 C C . ASP A 1 275 ? -13.932 40.014 -5.728 1.00 71.94 275 ASP A C 1
ATOM 2175 O O . ASP A 1 275 ? -12.774 39.895 -5.332 1.00 71.94 275 ASP A O 1
ATOM 2179 N N . THR A 1 276 ? -14.961 39.701 -4.930 1.00 72.62 276 THR A N 1
ATOM 2180 C CA . THR A 1 276 ? -14.806 39.209 -3.542 1.00 72.62 276 THR A CA 1
ATOM 2181 C C . THR A 1 276 ? -14.077 37.856 -3.452 1.00 72.62 276 THR A C 1
ATOM 2183 O O . THR A 1 276 ? -13.515 37.511 -2.409 1.00 72.62 276 THR A O 1
ATOM 2186 N N . VAL A 1 277 ? -14.076 37.078 -4.537 1.00 79.12 277 VAL A N 1
ATOM 2187 C CA . VAL A 1 277 ? -13.355 35.807 -4.669 1.00 79.12 277 VAL A CA 1
ATOM 2188 C C . VAL A 1 277 ? -12.560 35.849 -5.967 1.00 79.12 277 VAL A C 1
ATOM 2190 O O . VAL A 1 277 ? -13.154 36.003 -7.030 1.00 79.12 277 VAL A O 1
ATOM 2193 N N . CYS A 1 278 ? -11.243 35.672 -5.884 1.00 77.06 278 CYS A N 1
ATOM 2194 C CA . CYS A 1 278 ? -10.357 35.754 -7.046 1.00 77.06 278 CYS A CA 1
ATOM 2195 C C . CYS A 1 278 ? -9.991 34.406 -7.646 1.00 77.06 278 CYS A C 1
ATOM 2197 O O . CYS A 1 278 ? -9.735 34.318 -8.842 1.00 77.06 278 CYS A O 1
ATOM 2199 N N . TYR A 1 279 ? -9.942 33.368 -6.824 1.00 82.31 279 TYR A N 1
ATOM 2200 C CA . TYR A 1 279 ? -9.638 32.011 -7.250 1.00 82.31 279 TYR A CA 1
ATOM 2201 C C . TYR A 1 279 ? -10.362 31.032 -6.331 1.00 82.31 279 TYR A C 1
ATOM 2203 O O . TYR A 1 279 ? -10.657 31.345 -5.172 1.00 82.31 279 TYR A O 1
ATOM 2211 N N . TRP A 1 280 ? -10.680 29.867 -6.884 1.00 88.19 280 TRP A N 1
ATOM 2212 C CA . TRP A 1 280 ? -11.344 28.779 -6.184 1.00 88.19 280 TRP A CA 1
ATOM 2213 C C . TRP A 1 280 ? -10.386 27.597 -6.082 1.00 88.19 280 TRP A C 1
ATOM 2215 O O . TRP A 1 280 ? -9.688 27.270 -7.036 1.00 88.19 280 TRP A O 1
ATOM 2225 N N . GLU A 1 281 ? -10.364 26.962 -4.919 1.00 89.25 281 GLU A N 1
ATOM 2226 C CA . GLU A 1 281 ? -9.715 25.670 -4.704 1.00 89.25 281 GLU A CA 1
ATOM 2227 C C . GLU A 1 281 ? -10.807 24.677 -4.301 1.00 89.25 281 GLU A C 1
ATOM 2229 O O . GLU A 1 281 ? -11.713 25.035 -3.538 1.00 89.25 281 GLU A O 1
ATOM 2234 N N . ALA A 1 282 ? -10.748 23.446 -4.807 1.00 92.00 282 ALA A N 1
ATOM 2235 C CA . ALA A 1 282 ? -11.705 22.414 -4.437 1.00 92.00 282 ALA A CA 1
ATOM 2236 C C . ALA A 1 282 ? -11.043 21.053 -4.251 1.00 92.00 282 ALA A C 1
ATOM 2238 O O . ALA A 1 282 ? -9.989 20.761 -4.813 1.00 92.00 282 ALA A O 1
ATOM 2239 N N . ILE A 1 283 ? -11.697 20.232 -3.440 1.00 91.69 283 ILE A N 1
ATOM 2240 C CA . ILE A 1 283 ? -11.382 18.823 -3.239 1.00 91.69 283 ILE A CA 1
ATOM 2241 C C . ILE A 1 283 ? -12.679 18.036 -3.245 1.00 91.69 283 ILE A C 1
ATOM 2243 O O . ILE A 1 283 ? -13.710 18.524 -2.772 1.00 91.69 283 ILE A O 1
ATOM 2247 N N . TYR A 1 284 ? -12.633 16.803 -3.723 1.00 89.31 284 TYR A N 1
ATOM 2248 C CA . TYR A 1 284 ? -13.760 15.895 -3.590 1.00 89.31 284 TYR A CA 1
ATOM 2249 C C . TYR A 1 284 ? -13.301 14.508 -3.167 1.00 89.31 284 TYR A C 1
ATOM 2251 O O . TYR A 1 284 ? -12.128 14.166 -3.290 1.00 89.31 284 TYR A O 1
ATOM 2259 N N . ARG A 1 285 ? -14.231 13.721 -2.633 1.00 87.44 285 ARG A N 1
ATOM 2260 C CA . ARG A 1 285 ? -14.016 12.303 -2.354 1.00 87.44 285 ARG A CA 1
ATOM 2261 C C . ARG A 1 285 ? -15.280 11.503 -2.605 1.00 87.44 285 ARG A C 1
ATOM 2263 O O . ARG A 1 285 ? -16.396 12.003 -2.411 1.00 87.44 285 ARG A O 1
ATOM 2270 N N . PHE A 1 286 ? -15.094 10.243 -2.956 1.00 80.50 286 PHE A N 1
ATOM 2271 C CA . PHE A 1 286 ? -16.158 9.254 -2.892 1.00 80.50 286 PHE A CA 1
ATOM 2272 C C . PHE A 1 286 ? -16.362 8.828 -1.429 1.00 80.50 286 PHE A C 1
ATOM 2274 O O . PHE A 1 286 ? -15.411 8.803 -0.653 1.00 80.50 286 PHE A O 1
ATOM 2281 N N . GLN A 1 287 ? -17.599 8.565 -0.993 1.00 73.44 287 GLN A N 1
ATOM 2282 C CA . GLN A 1 287 ? -17.867 8.237 0.424 1.00 73.44 287 GLN A CA 1
ATOM 2283 C C . GLN A 1 287 ? -17.212 6.932 0.895 1.00 73.44 287 GLN A C 1
ATOM 2285 O O . GLN A 1 287 ? -17.032 6.742 2.095 1.00 73.44 287 GLN A O 1
ATOM 2290 N N . ASP A 1 288 ? -16.911 6.041 -0.040 1.00 67.62 288 ASP A N 1
ATOM 2291 C CA . ASP A 1 288 ? -16.209 4.775 0.144 1.00 67.62 288 ASP A CA 1
ATOM 2292 C C . ASP A 1 288 ? -14.680 4.918 0.047 1.00 67.62 288 ASP A C 1
ATOM 2294 O O . ASP A 1 288 ? -13.968 3.932 0.222 1.00 67.62 288 ASP A O 1
ATOM 2298 N N . GLN A 1 289 ? -14.167 6.132 -0.192 1.00 65.81 289 GLN A N 1
ATOM 2299 C CA . GLN A 1 289 ? -12.738 6.419 -0.274 1.00 65.81 289 GLN A CA 1
ATOM 2300 C C . GLN A 1 289 ? -12.298 7.437 0.786 1.00 65.81 289 GLN A C 1
ATOM 2302 O O . GLN A 1 289 ? -12.940 8.460 1.037 1.00 65.81 289 GLN A O 1
ATOM 2307 N N . ASP A 1 290 ? -11.163 7.143 1.420 1.00 64.69 290 ASP A N 1
ATOM 2308 C CA . ASP A 1 290 ? -10.586 7.983 2.476 1.00 64.69 290 ASP A CA 1
ATOM 2309 C C . ASP A 1 290 ? -9.772 9.162 1.921 1.00 64.69 290 ASP A C 1
ATOM 2311 O O . ASP A 1 290 ? -9.505 10.125 2.644 1.00 64.69 290 ASP A O 1
ATOM 2315 N N . GLU A 1 291 ? -9.379 9.095 0.649 1.00 73.88 291 GLU A N 1
ATOM 2316 C CA . GLU A 1 291 ? -8.487 10.062 0.020 1.00 73.88 291 GLU A CA 1
ATOM 2317 C C . GLU A 1 291 ? -9.272 11.150 -0.720 1.00 73.88 291 GLU A C 1
ATOM 2319 O O . GLU A 1 291 ? -10.273 10.889 -1.391 1.00 73.88 291 GLU A O 1
ATOM 2324 N N . TYR A 1 292 ? -8.808 12.392 -0.582 1.00 83.31 292 TYR A N 1
ATOM 2325 C CA . TYR A 1 292 ? -9.353 13.523 -1.319 1.00 83.31 292 TYR A CA 1
ATOM 2326 C C . TYR A 1 292 ? -8.589 13.716 -2.620 1.00 83.31 292 TYR A C 1
ATOM 2328 O O . TYR A 1 292 ? -7.358 13.715 -2.644 1.00 83.31 292 TYR A O 1
ATOM 2336 N N . ILE A 1 293 ? -9.342 13.956 -3.682 1.00 83.94 293 ILE A N 1
ATOM 2337 C CA . ILE A 1 293 ? -8.826 14.319 -4.992 1.00 83.94 293 ILE A CA 1
ATOM 2338 C C . ILE A 1 293 ? -8.891 15.837 -5.100 1.00 83.94 293 ILE A C 1
ATOM 2340 O O . ILE A 1 293 ? -9.944 16.447 -4.885 1.00 83.94 293 ILE A O 1
ATOM 2344 N N . LYS A 1 294 ? -7.749 16.453 -5.402 1.00 87.88 294 LYS A N 1
ATOM 2345 C CA . LYS A 1 294 ? -7.640 17.895 -5.609 1.00 87.88 294 LYS A CA 1
ATOM 2346 C C . LYS A 1 294 ? -8.143 18.271 -6.998 1.00 87.88 294 LYS A C 1
ATOM 2348 O O . LYS A 1 294 ? -7.848 17.596 -7.980 1.00 87.88 294 LYS A O 1
ATOM 2353 N N . LEU A 1 295 ? -8.873 19.377 -7.060 1.00 88.06 295 LEU A N 1
ATOM 2354 C CA . LEU A 1 295 ? -9.445 19.916 -8.283 1.00 88.06 295 LEU A CA 1
ATOM 2355 C C . LEU A 1 295 ? -8.882 21.308 -8.563 1.00 88.06 295 LEU A C 1
ATOM 2357 O O . LEU A 1 295 ? -8.877 22.182 -7.687 1.00 88.06 295 LEU A O 1
ATOM 2361 N N . GLU A 1 296 ? -8.471 21.529 -9.804 1.00 86.25 296 GLU A N 1
ATOM 2362 C CA . GLU A 1 296 ? -8.291 22.863 -10.357 1.00 86.25 296 GLU A CA 1
ATOM 2363 C C . GLU A 1 296 ? -9.663 23.411 -10.760 1.00 86.25 296 GLU A C 1
ATOM 2365 O O . GLU A 1 296 ? -10.440 22.740 -11.435 1.00 86.25 296 GLU A O 1
ATOM 2370 N N . VAL A 1 297 ? -10.007 24.613 -10.294 1.00 90.38 297 VAL A N 1
ATOM 2371 C CA . VAL A 1 297 ? -11.354 25.168 -10.465 1.00 90.38 297 VAL A CA 1
ATOM 2372 C C . VAL A 1 297 ? -11.307 26.405 -11.341 1.00 90.38 297 VAL A C 1
ATOM 2374 O O . VAL A 1 297 ? -10.761 27.439 -10.952 1.00 90.38 297 VAL A O 1
ATOM 2377 N N . THR A 1 298 ? -11.981 26.334 -12.484 1.00 88.12 298 THR A N 1
ATOM 2378 C CA . THR A 1 298 ? -12.156 27.464 -13.396 1.00 88.12 298 THR A CA 1
ATOM 2379 C C . THR A 1 298 ? -13.623 27.863 -13.454 1.00 88.12 298 THR A C 1
ATOM 2381 O O . THR A 1 298 ? -14.497 27.045 -13.725 1.00 88.12 298 THR A O 1
ATOM 2384 N N . ARG A 1 299 ? -13.926 29.144 -13.234 1.00 86.56 299 ARG A N 1
ATOM 2385 C CA . ARG A 1 299 ? -15.290 29.669 -13.376 1.00 86.56 299 ARG A CA 1
ATOM 2386 C C . ARG A 1 299 ? -15.450 30.356 -14.731 1.00 86.56 299 ARG A C 1
ATOM 2388 O O . ARG A 1 299 ? -14.742 31.317 -15.020 1.00 86.56 299 ARG A O 1
ATOM 2395 N N . LYS A 1 300 ? -16.395 29.885 -15.546 1.00 83.81 300 LYS A N 1
ATOM 2396 C CA . LYS A 1 300 ? -16.777 30.506 -16.822 1.00 83.81 300 LYS A CA 1
ATOM 2397 C C . LYS A 1 300 ? -17.634 31.760 -16.592 1.00 83.81 300 LYS A C 1
ATOM 2399 O O . LYS A 1 300 ? -18.261 31.937 -15.546 1.00 83.81 300 LYS A O 1
ATOM 2404 N N . ALA A 1 301 ? -17.678 32.633 -17.601 1.00 80.50 301 ALA A N 1
ATOM 2405 C CA . ALA A 1 301 ? -18.426 33.895 -17.562 1.00 80.50 301 ALA A CA 1
ATOM 2406 C C . ALA A 1 301 ? -19.954 33.712 -17.450 1.00 80.50 301 ALA A C 1
ATOM 2408 O O . ALA A 1 301 ? -20.646 34.600 -16.961 1.00 80.50 301 ALA A O 1
ATOM 2409 N N . ASP A 1 302 ? -20.473 32.559 -17.872 1.00 80.31 302 ASP A N 1
ATOM 2410 C CA . ASP A 1 302 ? -21.881 32.161 -17.753 1.00 80.31 302 ASP A CA 1
ATOM 2411 C C . ASP A 1 302 ? -22.256 31.664 -16.340 1.00 80.31 302 ASP A C 1
ATOM 2413 O O . ASP A 1 302 ? -23.421 31.380 -16.069 1.00 80.31 302 ASP A O 1
ATOM 2417 N N . GLY A 1 303 ? -21.283 31.579 -15.426 1.00 81.12 303 GLY A N 1
ATOM 2418 C CA . GLY A 1 303 ? -21.470 31.100 -14.059 1.00 81.12 303 GLY A CA 1
ATOM 2419 C C . GLY A 1 303 ? -21.272 29.594 -13.876 1.00 81.12 303 GLY A C 1
ATOM 2420 O O . GLY A 1 303 ? -21.400 29.125 -12.743 1.00 81.12 303 GLY A O 1
ATOM 2421 N N . THR A 1 304 ? -20.926 28.860 -14.935 1.00 88.25 304 THR A N 1
ATOM 2422 C CA . THR A 1 304 ? -20.590 27.432 -14.884 1.00 88.25 304 THR A CA 1
ATOM 2423 C C . THR A 1 304 ? -19.191 27.225 -14.296 1.00 88.25 304 THR A C 1
ATOM 2425 O O . THR A 1 304 ? -18.267 28.000 -14.557 1.00 88.25 304 THR A O 1
ATOM 2428 N N . PHE A 1 305 ? -19.026 26.185 -13.481 1.00 90.50 305 PHE A N 1
ATOM 2429 C CA . PHE A 1 305 ? -17.743 25.782 -12.915 1.00 90.50 305 PHE A CA 1
ATOM 2430 C C . PHE A 1 305 ? -17.191 24.585 -13.681 1.00 90.50 305 PHE A C 1
ATOM 2432 O O . PHE A 1 305 ? -17.883 23.583 -13.854 1.00 90.50 305 PHE A O 1
ATOM 2439 N N . ILE A 1 306 ? -15.939 24.696 -14.104 1.00 89.44 306 ILE A N 1
ATOM 2440 C CA . ILE A 1 306 ? -15.129 23.580 -14.571 1.00 89.44 306 ILE A CA 1
ATOM 2441 C C . ILE A 1 306 ? -14.244 23.147 -13.407 1.00 89.44 306 ILE A C 1
ATOM 2443 O O . ILE A 1 306 ? -13.596 23.989 -12.780 1.00 89.44 306 ILE A O 1
ATOM 2447 N N . PHE A 1 307 ? -14.236 21.851 -13.126 1.00 90.44 307 PHE A N 1
ATOM 2448 C CA . PHE A 1 307 ? -13.320 21.228 -12.187 1.00 90.44 307 PHE A CA 1
ATOM 2449 C C . PHE A 1 307 ? -12.464 20.230 -12.946 1.00 90.44 307 PHE A C 1
ATOM 2451 O O . PHE A 1 307 ? -12.989 19.255 -13.481 1.00 90.44 307 PHE A O 1
ATOM 2458 N N . ASP A 1 308 ? -11.167 20.469 -12.966 1.00 84.19 308 ASP A N 1
ATOM 2459 C CA . ASP A 1 308 ? -10.201 19.605 -13.617 1.00 84.19 308 ASP A CA 1
ATOM 2460 C C . ASP A 1 308 ? -9.432 18.826 -12.552 1.00 84.19 308 ASP A C 1
ATOM 2462 O O . ASP A 1 308 ? -8.895 19.394 -11.599 1.00 84.19 308 ASP A O 1
ATOM 2466 N N . GLU A 1 309 ? -9.397 17.505 -12.692 1.00 81.31 309 GLU A N 1
ATOM 2467 C CA . GLU A 1 309 ? -8.517 16.658 -11.889 1.00 81.31 309 GLU A CA 1
ATOM 2468 C C . GLU A 1 309 ? -7.080 16.779 -12.426 1.00 81.31 309 GLU A C 1
ATOM 2470 O O . GLU A 1 309 ? -6.850 16.623 -13.631 1.00 81.31 309 GLU A O 1
ATOM 2475 N N . GLU A 1 310 ? -6.107 17.067 -11.549 1.00 63.22 310 GLU A N 1
ATOM 2476 C CA . GLU A 1 310 ? -4.685 17.165 -11.925 1.00 63.22 310 GLU A CA 1
ATOM 2477 C C . GLU A 1 310 ? -4.192 15.855 -12.596 1.00 63.22 310 GLU A C 1
ATOM 2479 O O . GLU A 1 310 ? -4.421 14.757 -12.094 1.00 63.22 310 GLU A O 1
ATOM 2484 N N . PRO A 1 311 ? -3.434 15.945 -13.704 1.00 52.22 311 PRO A N 1
ATOM 2485 C CA . PRO A 1 311 ? -3.919 16.187 -15.061 1.00 52.22 311 PRO A CA 1
ATOM 2486 C C . PRO A 1 311 ? -4.448 14.916 -15.780 1.00 52.22 311 PRO A C 1
ATOM 2488 O O . PRO A 1 311 ? -3.895 13.824 -15.647 1.00 52.22 311 PRO A O 1
ATOM 2491 N N . ASP A 1 312 ? -5.452 15.105 -16.651 1.00 54.69 312 ASP A N 1
ATOM 2492 C CA . ASP A 1 312 ? -6.143 14.190 -17.600 1.00 54.69 312 ASP A CA 1
ATOM 2493 C C . ASP A 1 312 ? -6.855 12.928 -17.059 1.00 54.69 312 ASP A C 1
ATOM 2495 O O . ASP A 1 312 ? -6.981 11.938 -17.788 1.00 54.69 312 ASP A O 1
ATOM 2499 N N . VAL A 1 313 ? -7.364 12.932 -15.824 1.00 64.69 313 VAL A N 1
ATOM 2500 C CA . VAL A 1 313 ? -8.218 11.829 -15.322 1.00 64.69 313 VAL A CA 1
ATOM 2501 C C . VAL A 1 313 ? -9.670 12.032 -15.754 1.00 64.69 313 VAL A C 1
ATOM 2503 O O . VAL A 1 313 ? -10.245 11.198 -16.464 1.00 64.69 313 VAL A O 1
ATOM 2506 N N . GLY A 1 314 ? -10.221 13.195 -15.432 1.00 69.06 314 GLY A N 1
ATOM 2507 C CA . GLY A 1 314 ? -11.551 13.606 -15.836 1.00 69.06 314 GLY A CA 1
ATOM 2508 C C . GLY A 1 314 ? -11.786 15.082 -15.561 1.00 69.06 314 GLY A C 1
ATOM 2509 O O . GLY A 1 314 ? -11.003 15.733 -14.868 1.00 69.06 314 GLY A O 1
ATOM 2510 N N . ASN A 1 315 ? -12.848 15.612 -16.150 1.00 83.56 315 ASN A N 1
ATOM 2511 C CA . ASN A 1 315 ? -13.283 16.983 -15.933 1.00 83.56 315 ASN A CA 1
ATOM 2512 C C . ASN A 1 315 ? -14.765 16.994 -15.561 1.00 83.56 315 ASN A C 1
ATOM 2514 O O . ASN A 1 315 ? -15.567 16.267 -16.148 1.00 83.56 315 ASN A O 1
ATOM 2518 N N . MET A 1 316 ? -15.136 17.840 -14.604 1.00 88.38 316 MET A N 1
ATOM 2519 C CA . MET A 1 316 ? -16.532 18.131 -14.291 1.00 88.38 316 MET A CA 1
ATOM 2520 C C . MET A 1 316 ? -16.914 19.489 -14.834 1.00 88.38 316 MET A C 1
ATOM 2522 O O . MET A 1 316 ? -16.239 20.476 -14.556 1.00 88.38 316 MET A O 1
ATOM 2526 N N . GLU A 1 317 ? -18.043 19.563 -15.521 1.00 91.75 317 GLU A N 1
ATOM 2527 C CA . GLU A 1 317 ? -18.679 20.830 -15.860 1.00 91.75 317 GLU A CA 1
ATOM 2528 C C . GLU A 1 317 ? -20.014 20.920 -15.121 1.00 91.75 317 GLU A C 1
ATOM 2530 O O . GLU A 1 317 ? -20.969 20.226 -15.464 1.00 91.75 317 GLU A O 1
ATOM 2535 N N . LEU A 1 318 ? -20.070 21.745 -14.069 1.00 91.75 318 LEU A N 1
ATOM 2536 C CA . LEU A 1 318 ? -21.231 21.863 -13.185 1.00 91.75 318 LEU A CA 1
ATOM 2537 C C . LEU A 1 318 ? -21.779 23.290 -13.183 1.00 91.75 318 LEU A C 1
ATOM 2539 O O . LEU A 1 318 ? -21.059 24.262 -12.943 1.00 91.75 318 LEU A O 1
ATOM 2543 N N . SER A 1 319 ? -23.089 23.419 -13.355 1.00 90.88 319 SER A N 1
ATOM 2544 C CA . SER A 1 319 ? -23.806 24.683 -13.202 1.00 90.88 319 SER A CA 1
ATOM 2545 C C . SER A 1 319 ? -24.576 24.696 -11.884 1.00 90.88 319 SER A C 1
ATOM 2547 O O . SER A 1 319 ? -25.109 23.680 -11.431 1.00 90.88 319 SER A O 1
ATOM 2549 N N . ILE A 1 320 ? -24.673 25.874 -11.269 1.00 88.88 320 ILE A N 1
ATOM 2550 C CA . ILE A 1 320 ? -25.497 26.058 -10.074 1.00 88.88 320 ILE A CA 1
ATOM 2551 C C . ILE A 1 320 ? -26.961 26.203 -10.502 1.00 88.88 320 ILE A C 1
ATOM 2553 O O . ILE A 1 320 ? -27.312 27.122 -11.241 1.00 88.88 320 ILE A O 1
ATOM 2557 N N . LYS A 1 321 ? -27.823 25.317 -10.003 1.00 86.75 321 LYS A N 1
ATOM 2558 C CA . LYS A 1 321 ? -29.283 25.403 -10.109 1.00 86.75 321 LYS A CA 1
ATOM 2559 C C . LYS A 1 321 ? -29.858 25.422 -8.696 1.00 86.75 321 LYS A C 1
ATOM 2561 O O . LYS A 1 321 ? -29.845 24.404 -8.011 1.00 86.75 321 LYS A O 1
ATOM 2566 N N . GLU A 1 322 ? -30.338 26.585 -8.261 1.00 84.25 322 GLU A N 1
ATOM 2567 C CA . GLU A 1 322 ? -30.812 26.825 -6.887 1.00 84.25 322 GLU A CA 1
ATOM 2568 C C . GLU A 1 322 ? -29.736 26.515 -5.826 1.00 84.25 322 GLU A C 1
ATOM 2570 O O . GLU A 1 322 ? -28.750 27.242 -5.728 1.00 84.25 322 GLU A O 1
ATOM 2575 N N . ASP A 1 323 ? -29.922 25.454 -5.034 1.00 85.75 323 ASP A N 1
ATOM 2576 C CA . ASP A 1 323 ? -28.988 24.968 -4.013 1.00 85.75 323 ASP A CA 1
ATOM 2577 C C . ASP A 1 323 ? -28.214 23.716 -4.457 1.00 85.75 323 ASP A C 1
ATOM 2579 O O . ASP A 1 323 ? -27.642 23.005 -3.624 1.00 85.75 323 ASP A O 1
ATOM 2583 N N . ARG A 1 324 ? -28.200 23.427 -5.765 1.00 88.06 324 ARG A N 1
ATOM 2584 C CA . ARG A 1 324 ? -27.547 22.248 -6.332 1.00 88.06 324 ARG A CA 1
ATOM 2585 C C . ARG A 1 324 ? -26.483 22.602 -7.356 1.00 88.06 324 ARG A C 1
ATOM 2587 O O . ARG A 1 324 ? -26.667 23.494 -8.179 1.00 88.06 324 ARG A O 1
ATOM 2594 N N . LEU A 1 325 ? -25.399 21.841 -7.334 1.00 90.25 325 LEU A N 1
ATOM 2595 C CA . LEU A 1 325 ? -24.456 21.721 -8.436 1.00 90.25 325 LEU A CA 1
ATOM 2596 C C . LEU A 1 325 ? -24.893 20.532 -9.287 1.00 90.25 325 LEU A C 1
ATOM 2598 O O . LEU A 1 325 ? -24.951 19.404 -8.793 1.00 90.25 325 LEU A O 1
ATOM 2602 N N . VAL A 1 326 ? -25.241 20.804 -10.542 1.00 90.81 326 VAL A N 1
ATOM 2603 C CA . VAL A 1 326 ? -25.705 19.791 -11.494 1.00 90.81 326 VAL A CA 1
ATOM 2604 C C . VAL A 1 326 ? -24.904 19.909 -12.778 1.00 90.81 326 VAL A C 1
ATOM 2606 O O . VAL A 1 326 ? -24.673 21.019 -13.257 1.00 90.81 326 VAL A O 1
ATOM 2609 N N . GLY A 1 327 ? -24.516 18.779 -13.347 1.00 90.12 327 GLY A N 1
ATOM 2610 C CA . GLY A 1 327 ? -23.770 18.743 -14.595 1.00 90.12 327 GLY A CA 1
ATOM 2611 C C . GLY A 1 327 ? -23.237 17.353 -14.870 1.00 90.12 327 GLY A C 1
ATOM 2612 O O . GLY A 1 327 ? -23.862 16.373 -14.462 1.00 90.12 327 GLY A O 1
ATOM 2613 N N . THR A 1 328 ? -22.099 17.266 -15.545 1.00 85.31 328 THR A N 1
ATOM 2614 C CA . THR A 1 328 ? -21.514 15.977 -15.916 1.00 85.31 328 THR A CA 1
ATOM 2615 C C . THR A 1 328 ? -20.041 15.906 -15.543 1.00 85.31 328 THR A C 1
ATOM 2617 O O . THR A 1 328 ? -19.329 16.912 -15.552 1.00 85.31 328 THR A O 1
ATOM 2620 N N . TRP A 1 329 ? -19.608 14.711 -15.148 1.00 85.38 329 TRP A N 1
ATOM 2621 C CA . TRP A 1 329 ? -18.205 14.337 -15.004 1.00 85.38 329 TRP A CA 1
ATOM 2622 C C . TRP A 1 329 ? -17.849 13.472 -16.207 1.00 85.38 329 TRP A C 1
ATOM 2624 O O . TRP A 1 329 ? -18.578 12.531 -16.514 1.00 85.38 329 TRP A O 1
ATOM 2634 N N . ILE A 1 330 ? -16.747 13.767 -16.888 1.00 76.75 330 ILE A N 1
ATOM 2635 C CA . ILE A 1 330 ? -16.298 13.023 -18.067 1.00 76.75 330 ILE A CA 1
ATOM 2636 C C . ILE A 1 330 ? -14.908 12.467 -17.789 1.00 76.75 330 ILE A C 1
ATOM 2638 O O . ILE A 1 330 ? -13.984 13.231 -17.513 1.00 76.75 330 ILE A O 1
ATOM 2642 N N . SER A 1 331 ? -14.729 11.149 -17.920 1.00 71.56 331 SER A N 1
ATOM 2643 C CA . SER A 1 331 ? -13.395 10.552 -17.897 1.00 71.56 331 SER A CA 1
ATOM 2644 C C . SER A 1 331 ? -12.682 10.840 -19.207 1.00 71.56 331 SER A C 1
ATOM 2646 O O . SER A 1 331 ? -13.157 10.522 -20.302 1.00 71.56 331 SER A O 1
ATOM 2648 N N . ASN A 1 332 ? -11.461 11.348 -19.113 1.00 65.62 332 ASN A N 1
ATOM 2649 C CA . ASN A 1 332 ? -10.639 11.585 -20.288 1.00 65.62 332 ASN A CA 1
ATOM 2650 C C . ASN A 1 332 ? -10.065 10.292 -20.893 1.00 65.62 332 ASN A C 1
ATOM 2652 O O . ASN A 1 332 ? -9.730 10.292 -22.082 1.00 65.62 332 ASN A O 1
ATOM 2656 N N . LYS A 1 333 ? -10.004 9.200 -20.113 1.00 54.06 333 LYS A N 1
ATOM 2657 C CA . LYS A 1 333 ? -9.380 7.917 -20.479 1.00 54.06 333 LYS A CA 1
ATOM 2658 C C . LYS A 1 333 ? -10.265 7.038 -21.359 1.00 54.06 333 LYS A C 1
ATOM 2660 O O . LYS A 1 333 ? -9.776 6.486 -22.342 1.00 54.06 333 LYS A O 1
ATOM 2665 N N . ASP A 1 334 ? -11.532 6.887 -20.995 1.00 56.03 334 ASP A N 1
ATOM 2666 C CA . ASP A 1 334 ? -12.478 5.994 -21.677 1.00 56.03 334 ASP A CA 1
ATOM 2667 C C . ASP A 1 334 ? -13.702 6.724 -22.249 1.00 56.03 334 ASP A C 1
ATOM 2669 O O . ASP A 1 334 ? -14.525 6.099 -22.912 1.00 56.03 334 ASP A O 1
ATOM 2673 N N . LYS A 1 335 ? -13.773 8.052 -22.066 1.00 68.19 335 LYS A N 1
ATOM 2674 C CA . LYS A 1 335 ? -14.890 8.905 -22.497 1.00 68.19 335 LYS A CA 1
ATOM 2675 C C . LYS A 1 335 ? -16.223 8.533 -21.844 1.00 68.19 335 LYS A C 1
ATOM 2677 O O . LYS A 1 335 ? -17.272 8.880 -22.380 1.00 68.19 335 LYS A O 1
ATOM 2682 N N . THR A 1 336 ? -16.184 7.868 -20.689 1.00 66.38 336 THR A N 1
ATOM 2683 C CA . THR A 1 336 ? -17.373 7.633 -19.867 1.00 66.38 336 THR A CA 1
ATOM 2684 C C . THR A 1 336 ? -17.838 8.944 -19.255 1.00 66.38 336 THR A C 1
ATOM 2686 O O . THR A 1 336 ? -17.027 9.728 -18.761 1.00 66.38 336 THR A O 1
ATOM 2689 N N . GLU A 1 337 ? -19.144 9.169 -19.284 1.00 77.31 337 GLU A N 1
ATOM 2690 C CA . GLU A 1 337 ? -19.799 10.349 -18.736 1.00 77.31 337 GLU A CA 1
ATOM 2691 C C . GLU A 1 337 ? -20.737 9.920 -17.605 1.00 77.31 337 GLU A C 1
ATOM 2693 O O . GLU A 1 337 ? -21.513 8.984 -17.780 1.00 77.31 337 GLU A O 1
ATOM 2698 N N . TYR A 1 338 ? -20.649 10.601 -16.463 1.00 77.88 338 TYR A N 1
ATOM 2699 C CA . TYR A 1 338 ? -21.521 10.404 -15.307 1.00 77.88 338 TYR A CA 1
ATOM 2700 C C . TYR A 1 338 ? -22.323 11.679 -15.031 1.00 77.88 338 TYR A C 1
ATOM 2702 O O . TYR A 1 338 ? -21.776 12.787 -15.039 1.00 77.88 338 TYR A O 1
ATOM 2710 N N . GLU A 1 339 ? -23.611 11.535 -14.726 1.00 81.25 339 GLU A N 1
ATOM 2711 C CA . GLU A 1 339 ? -24.460 12.638 -14.282 1.00 81.25 339 GLU A CA 1
ATOM 2712 C C . GLU A 1 339 ? -24.144 12.991 -12.826 1.00 81.25 339 GLU A C 1
ATOM 2714 O O . GLU A 1 339 ? -24.215 12.151 -11.929 1.00 81.25 339 GLU A O 1
ATOM 2719 N N . VAL A 1 340 ? -23.834 14.258 -12.565 1.00 88.62 340 VAL A N 1
ATOM 2720 C CA . VAL A 1 340 ? -23.482 14.756 -11.235 1.00 88.62 340 VAL A CA 1
ATOM 2721 C C . VAL A 1 340 ? -24.635 15.568 -10.664 1.00 88.62 340 VAL A C 1
ATOM 2723 O O . VAL A 1 340 ? -25.093 16.535 -11.273 1.00 88.62 340 VAL A O 1
ATOM 2726 N N . ASN A 1 341 ? -25.076 15.216 -9.455 1.00 91.38 341 ASN A N 1
ATOM 2727 C CA . ASN A 1 341 ? -26.114 15.949 -8.730 1.00 91.38 341 ASN A CA 1
ATOM 2728 C C . ASN A 1 341 ? -25.728 16.100 -7.259 1.00 91.38 341 ASN A C 1
ATOM 2730 O O . ASN A 1 341 ? -25.820 15.149 -6.479 1.00 91.38 341 ASN A O 1
ATOM 2734 N N . LEU A 1 342 ? -25.286 17.298 -6.875 1.00 91.94 342 LEU A N 1
ATOM 2735 C CA . LEU A 1 342 ? -24.795 17.597 -5.533 1.00 91.94 342 LEU A CA 1
ATOM 2736 C C . LEU A 1 342 ? -25.622 18.711 -4.900 1.00 91.94 342 LEU A C 1
ATOM 2738 O O . LEU A 1 342 ? -25.839 19.752 -5.507 1.00 91.94 342 LEU A O 1
ATOM 2742 N N . LYS A 1 343 ? -26.044 18.524 -3.650 1.00 93.81 343 LYS A N 1
ATOM 2743 C CA . LYS A 1 343 ? -26.810 19.516 -2.890 1.00 93.81 343 LYS A CA 1
ATOM 2744 C C . LYS A 1 343 ? -25.926 20.221 -1.870 1.00 93.81 343 LYS A C 1
ATOM 2746 O O . LYS A 1 343 ? -25.188 19.563 -1.133 1.00 93.81 343 LYS A O 1
ATOM 2751 N N . GLU A 1 344 ? -26.040 21.542 -1.795 1.00 92.31 344 GLU A N 1
ATOM 2752 C CA . GLU A 1 344 ? -25.323 22.355 -0.816 1.00 92.31 344 GLU A CA 1
ATOM 2753 C C . GLU A 1 344 ? -25.801 22.052 0.607 1.00 92.31 344 GLU A C 1
ATOM 2755 O O . GLU A 1 344 ? -26.999 21.999 0.907 1.00 92.31 344 GLU A O 1
ATOM 2760 N N . LYS A 1 345 ? -24.849 21.878 1.519 1.00 91.31 345 LYS A N 1
ATOM 2761 C CA . LYS A 1 345 ? -25.101 21.777 2.953 1.00 91.31 345 LYS A CA 1
ATOM 2762 C C . LYS A 1 345 ? -24.888 23.152 3.574 1.00 91.31 345 LYS A C 1
ATOM 2764 O O . LYS A 1 345 ? -23.758 23.579 3.770 1.00 91.31 345 LYS A O 1
ATOM 2769 N N . LYS A 1 346 ? -25.991 23.827 3.907 1.00 82.00 346 LYS A N 1
ATOM 2770 C CA . LYS A 1 346 ? -25.965 25.160 4.536 1.00 82.00 346 LYS A CA 1
ATOM 2771 C C . LYS A 1 346 ? -25.458 25.134 5.980 1.00 82.00 346 LYS A C 1
ATOM 2773 O O . LYS A 1 346 ? -24.860 26.098 6.437 1.00 82.00 346 LYS A O 1
ATOM 2778 N N . GLU A 1 347 ? -25.676 24.025 6.682 1.00 79.81 347 GLU A N 1
ATOM 2779 C CA . GLU A 1 347 ? -25.226 23.827 8.059 1.00 79.81 347 GLU A CA 1
ATOM 2780 C C . GLU A 1 347 ? -24.125 22.767 8.091 1.00 79.81 347 GLU A C 1
ATOM 2782 O O . GLU A 1 347 ? -24.379 21.562 8.013 1.00 79.81 347 GLU A O 1
ATOM 2787 N N . VAL A 1 348 ? -22.881 23.230 8.186 1.00 83.69 348 VAL A N 1
ATOM 2788 C CA . VAL A 1 348 ? -21.696 22.389 8.371 1.00 83.69 348 VAL A CA 1
ATOM 2789 C C . VAL A 1 348 ? -20.968 22.877 9.612 1.00 83.69 348 VAL A C 1
ATOM 2791 O O . VAL A 1 348 ? -20.798 24.078 9.807 1.00 83.69 348 VAL A O 1
ATOM 2794 N N . LYS A 1 349 ? -20.553 21.945 10.476 1.00 82.25 349 LYS A N 1
ATOM 2795 C CA . LYS A 1 349 ? -19.772 22.277 11.674 1.00 82.25 349 LYS A CA 1
ATOM 2796 C C . LYS A 1 349 ? -18.485 22.994 11.259 1.00 82.25 349 LYS A C 1
ATOM 2798 O O . LYS A 1 349 ? -17.788 22.491 10.380 1.00 82.25 349 LYS A O 1
ATOM 2803 N N . GLY A 1 350 ? -18.152 24.105 11.922 1.00 76.38 350 GLY A N 1
ATOM 2804 C CA . GLY A 1 350 ? -16.931 24.876 11.642 1.00 76.38 350 GLY A CA 1
ATOM 2805 C C . GLY A 1 350 ? -15.671 24.006 11.634 1.00 76.38 350 GLY A C 1
ATOM 2806 O O . GLY A 1 350 ? -14.896 24.071 10.688 1.00 76.38 350 GLY A O 1
ATOM 2807 N N . SER A 1 351 ? -15.571 23.065 12.577 1.00 74.25 351 SER A N 1
ATOM 2808 C CA . SER A 1 351 ? -14.468 22.098 12.645 1.00 74.25 351 SER A CA 1
ATOM 2809 C C . SER A 1 351 ? -14.307 21.230 11.391 1.00 74.25 351 SER A C 1
ATOM 2811 O O . SER A 1 351 ? -13.186 20.917 11.009 1.00 74.25 351 SER A O 1
ATOM 2813 N N . LYS A 1 352 ? -15.404 20.856 10.712 1.00 80.00 352 LYS A N 1
ATOM 2814 C CA . LYS A 1 352 ? -15.333 20.102 9.447 1.00 80.00 352 LYS A CA 1
ATOM 2815 C C . LYS A 1 352 ? -14.814 20.987 8.313 1.00 80.00 352 LYS A C 1
ATOM 2817 O O . LYS A 1 352 ? -14.096 20.499 7.455 1.00 80.00 352 LYS A O 1
ATOM 2822 N N . LEU A 1 353 ? -15.170 22.270 8.291 1.00 82.88 353 LEU A N 1
ATOM 2823 C CA . LEU A 1 353 ? -14.687 23.204 7.269 1.00 82.88 353 LEU A CA 1
ATOM 2824 C C . LEU A 1 353 ? -13.190 23.501 7.440 1.00 82.88 353 LEU A C 1
ATOM 2826 O O . LEU A 1 353 ? -12.457 23.505 6.458 1.00 82.88 353 LEU A O 1
ATOM 2830 N N . GLU A 1 354 ? -12.741 23.678 8.682 1.00 79.38 354 GLU A N 1
ATOM 2831 C CA . GLU A 1 354 ? -11.323 23.849 9.024 1.00 79.38 354 GLU A CA 1
ATOM 2832 C C . GLU A 1 354 ? -10.497 22.601 8.688 1.00 79.38 354 GLU A C 1
ATOM 2834 O O . GLU A 1 354 ? -9.397 22.716 8.153 1.00 79.38 354 GLU A O 1
ATOM 2839 N N . GLU A 1 355 ? -11.044 21.402 8.921 1.00 81.31 355 GLU A N 1
ATOM 2840 C CA . GLU A 1 355 ? -10.413 20.147 8.499 1.00 81.31 355 GLU A CA 1
ATOM 2841 C C . GLU A 1 355 ? -10.178 20.126 6.981 1.00 81.31 355 GLU A C 1
ATOM 2843 O O . GLU A 1 355 ? -9.080 19.800 6.533 1.00 81.31 355 GLU A O 1
ATOM 2848 N N . MET A 1 356 ? -11.183 20.505 6.183 1.00 86.06 356 MET A N 1
ATOM 2849 C CA . MET A 1 356 ? -11.053 20.518 4.722 1.00 86.06 356 MET A CA 1
ATOM 2850 C C . MET A 1 356 ? -10.054 21.575 4.236 1.00 86.06 356 MET A C 1
ATOM 2852 O O . MET A 1 356 ? -9.323 21.327 3.278 1.00 86.06 356 MET A O 1
ATOM 2856 N N . ASP A 1 357 ? -9.975 22.729 4.903 1.00 84.19 357 ASP A N 1
ATOM 2857 C CA . ASP A 1 357 ? -8.929 23.721 4.631 1.00 84.19 357 ASP A CA 1
ATOM 2858 C C . ASP A 1 357 ? -7.532 23.149 4.896 1.00 84.19 357 ASP A C 1
ATOM 2860 O O . ASP A 1 357 ? -6.634 23.307 4.067 1.00 84.19 357 ASP A O 1
ATOM 2864 N N . GLY A 1 358 ? -7.373 22.418 6.002 1.00 80.25 358 GLY A N 1
ATOM 2865 C CA . GLY A 1 358 ? -6.137 21.719 6.336 1.00 80.25 358 GLY A CA 1
ATOM 2866 C C . GLY A 1 358 ? -5.745 20.665 5.299 1.00 80.25 358 GLY A C 1
ATOM 2867 O O . GLY A 1 358 ? -4.564 20.551 4.975 1.00 80.25 358 GLY A O 1
ATOM 2868 N N . VAL A 1 359 ? -6.708 19.929 4.732 1.00 83.12 359 VAL A N 1
ATOM 2869 C CA . VAL A 1 359 ? -6.445 18.985 3.627 1.00 83.12 359 VAL A CA 1
ATOM 2870 C C . VAL A 1 359 ? -5.886 19.726 2.412 1.00 83.12 359 VAL A C 1
ATOM 2872 O O . VAL A 1 359 ? -4.880 19.296 1.848 1.00 83.12 359 VAL A O 1
ATOM 2875 N N . ILE A 1 360 ? -6.479 20.870 2.047 1.00 83.38 360 ILE A N 1
ATOM 2876 C CA . ILE A 1 360 ? -6.019 21.655 0.896 1.00 83.38 360 ILE A CA 1
ATOM 2877 C C . ILE A 1 360 ? -4.606 22.223 1.114 1.00 83.38 360 ILE A C 1
ATOM 2879 O O . ILE A 1 360 ? -3.798 22.268 0.186 1.00 83.38 360 ILE A O 1
ATOM 2883 N N . GLU A 1 361 ? -4.299 22.672 2.330 1.00 80.88 361 GLU A N 1
ATOM 2884 C CA . GLU A 1 361 ? -3.034 23.343 2.653 1.00 80.88 361 GLU A CA 1
ATOM 2885 C C . GLU A 1 361 ? -1.867 22.383 2.882 1.00 80.88 361 GLU A C 1
ATOM 2887 O O . GLU A 1 361 ? -0.739 22.697 2.498 1.00 80.88 361 GLU A O 1
ATOM 2892 N N . ASN A 1 362 ? -2.132 21.217 3.475 1.00 74.19 362 ASN A N 1
ATOM 2893 C CA . ASN A 1 362 ? -1.096 20.259 3.860 1.00 74.19 362 ASN A CA 1
ATOM 2894 C C . ASN A 1 362 ? -0.795 19.209 2.781 1.00 74.19 362 ASN A C 1
ATOM 2896 O O . ASN A 1 362 ? 0.136 18.423 2.948 1.00 74.19 362 ASN A O 1
ATOM 2900 N N . GLY A 1 363 ? -1.536 19.200 1.669 1.00 56.81 363 GLY A N 1
ATOM 2901 C CA . GLY A 1 363 ? -1.170 18.427 0.482 1.00 56.81 363 GLY A CA 1
ATOM 2902 C C . GLY A 1 363 ? -1.378 16.914 0.583 1.00 56.81 363 GLY A C 1
ATOM 2903 O O . GLY A 1 363 ? -0.735 16.178 -0.160 1.00 56.81 363 GLY A O 1
ATOM 2904 N N . VAL A 1 364 ? -2.238 16.432 1.487 1.00 50.03 364 VAL A N 1
ATOM 2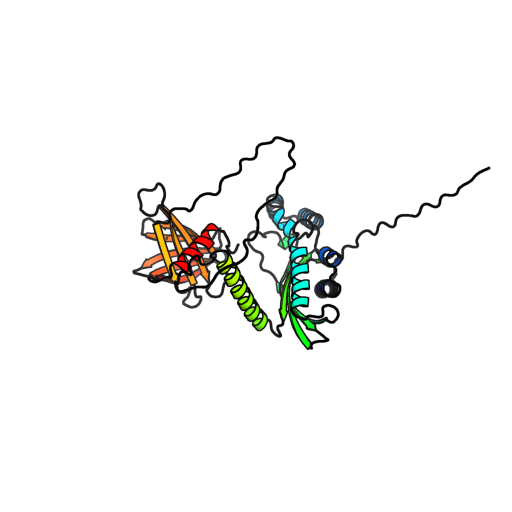905 C CA . VAL A 1 364 ? -2.568 14.999 1.580 1.00 50.03 364 VAL A CA 1
ATOM 2906 C C . VAL A 1 364 ? -3.667 14.685 0.565 1.00 50.03 364 VAL A C 1
ATOM 2908 O O . VAL A 1 364 ? -4.849 14.648 0.905 1.00 50.03 364 VAL A O 1
ATOM 2911 N N . PHE A 1 365 ? -3.272 14.516 -0.694 1.00 50.84 365 PHE A N 1
ATOM 2912 C CA . PHE A 1 365 ? -4.162 14.126 -1.786 1.00 50.84 365 PHE A CA 1
ATOM 2913 C C . PHE A 1 365 ? -3.779 12.744 -2.316 1.00 50.84 365 PHE A C 1
ATOM 2915 O O . PHE A 1 365 ? -2.608 12.361 -2.248 1.00 50.84 365 PHE A O 1
ATOM 2922 N N . ALA A 1 366 ? -4.759 12.010 -2.844 1.00 40.91 366 ALA A N 1
ATOM 2923 C CA . ALA A 1 366 ? -4.470 10.870 -3.711 1.00 40.91 366 ALA A CA 1
ATOM 2924 C C . ALA A 1 366 ? -3.709 11.375 -4.947 1.00 40.91 366 ALA A C 1
ATOM 2926 O O . ALA A 1 366 ? -4.163 12.339 -5.569 1.00 40.91 366 ALA A O 1
ATOM 2927 N N . ASN A 1 367 ? -2.589 10.734 -5.294 1.00 39.97 367 ASN A N 1
ATOM 2928 C CA . ASN A 1 367 ? -1.924 10.903 -6.594 1.00 39.97 367 ASN A CA 1
ATOM 2929 C C . ASN A 1 367 ? -2.356 9.803 -7.565 1.00 39.97 367 ASN A C 1
ATOM 2931 O O . ASN A 1 367 ? -2.233 8.611 -7.187 1.00 39.97 367 ASN A O 1
#

Radius of gyration: 27.67 Å; chains: 1; bounding box: 100×66×75 Å

pLDDT: mean 76.83, std 20.64, range [27.84, 97.5]